Protein AF-A0A656GJH5-F1 (afdb_monomer)

Solvent-accessible surface area (backbone atoms only — not comparable to full-atom values): 13275 Å² total; per-residue (Å²): 133,93,76,70,58,65,60,60,56,40,53,58,48,53,53,58,62,69,69,47,84,84,69,56,78,86,50,51,63,59,52,51,52,48,53,50,50,39,53,54,51,53,51,50,50,53,5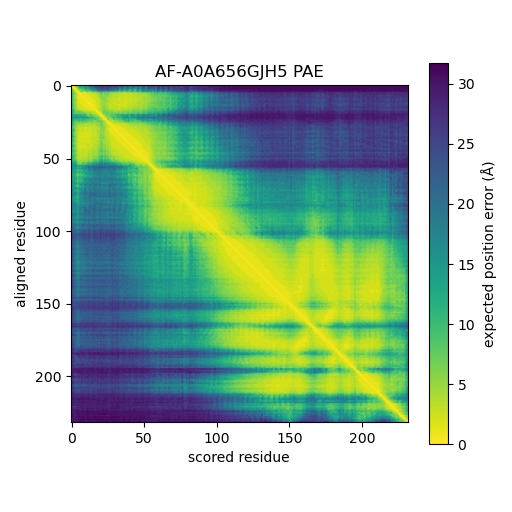2,53,49,52,49,56,76,67,54,80,77,56,65,68,60,50,50,54,50,50,54,52,49,51,51,40,49,51,51,11,60,75,70,73,51,55,57,88,46,46,66,60,52,51,52,53,53,51,54,49,51,53,53,50,54,56,46,52,57,50,49,55,51,50,53,52,50,52,53,50,50,53,51,52,49,52,54,53,27,48,55,50,49,54,55,46,55,57,48,34,56,54,51,23,54,55,31,27,57,42,31,31,73,71,76,25,80,49,34,46,47,44,60,44,74,44,68,53,90,61,91,65,92,47,100,77,40,58,42,50,80,44,55,28,34,20,70,45,73,92,53,72,73,36,50,61,93,70,60,91,46,72,28,59,49,35,40,47,53,47,26,49,46,58,65,50,42,79,79,42,92,74,91,76,85,88,84,71,61,55,67,53,83,74,74,130

Mean predicted aligned error: 14.3 Å

Secondary structure (DSSP, 8-state):
-----HHHHHHHHHHHHHT-TT--HHHHHHHHHHHHHHHHHHHHHHHHHHHHHH----HHHHHHHHHHHHHHHHHHHHHTS-GGGHHHHHHHHHHHHHHHHHHHHHHHHHHHHHHHHHHHHHHHHHHHHHHHHHHHHHHHHHHHHHHHHTT-TT-EEEEEEEEPS-SS--TT-SEEEEEEEESSTTPPPEEGGG-S-HHHHHHHHHHHHHHHHTT--------SSTTTT---

Sequence (232 aa):
SDSGNVLNALTASLHRLGSVDHSPSALSEATGLLSSAQIQVEEAVGELNRFLDHFDADPARLQQLEERLDAIYTLARKHRIQPGEVATLQQKLLDEIETLNANDESIERLEHEVQAFARHYQEKARELSDLRRNSATTLASAVEQEIHRLGMPGGRFQIDLKANASVEPSPHGLEQVELLVSANPGQPLKALAKVASGGELSRISLAIQVITAQTSRVPTLVFDEVDVGIGG

Structure (mmCIF, N/CA/C/O backbone):
data_AF-A0A656GJH5-F1
#
_entry.id   AF-A0A656GJH5-F1
#
loop_
_atom_site.group_PDB
_atom_site.id
_atom_site.type_symbol
_atom_site.label_atom_id
_atom_site.label_alt_id
_atom_site.label_comp_id
_atom_site.label_asym_id
_atom_site.label_entity_id
_atom_site.label_seq_id
_atom_site.pdbx_PDB_ins_code
_atom_site.Cartn_x
_atom_site.Cartn_y
_atom_site.Cartn_z
_atom_site.occupancy
_atom_site.B_iso_or_equiv
_atom_site.auth_seq_id
_atom_site.auth_comp_id
_atom_site.auth_asym_id
_atom_site.auth_atom_id
_atom_site.pdbx_PDB_model_num
ATOM 1 N N . SER A 1 1 ? 45.569 15.356 -61.369 1.00 38.94 1 SER A N 1
ATOM 2 C CA . SER A 1 1 ? 46.889 14.705 -61.278 1.00 38.94 1 SER A CA 1
ATOM 3 C C . SER A 1 1 ? 47.356 14.439 -62.690 1.00 38.94 1 SER A C 1
ATOM 5 O O . SER A 1 1 ? 46.997 13.428 -63.269 1.00 38.94 1 SER A O 1
ATOM 7 N N . ASP A 1 2 ? 48.042 15.411 -63.282 1.00 38.12 2 ASP A N 1
ATOM 8 C CA . ASP A 1 2 ? 48.369 15.469 -64.716 1.00 38.12 2 ASP A CA 1
ATOM 9 C C . ASP A 1 2 ? 49.640 14.658 -65.051 1.00 38.12 2 ASP A C 1
ATOM 11 O O . ASP A 1 2 ? 50.512 15.044 -65.827 1.00 38.12 2 ASP A O 1
ATOM 15 N N . SER A 1 3 ? 49.790 13.527 -64.365 1.00 42.16 3 SER A N 1
ATOM 16 C CA . SER A 1 3 ? 50.918 12.615 -64.476 1.00 42.16 3 SER A CA 1
ATOM 17 C C . SER A 1 3 ? 50.645 11.621 -65.600 1.00 42.16 3 SER A C 1
ATOM 19 O O . SER A 1 3 ? 50.042 10.579 -65.371 1.00 42.16 3 SER A O 1
ATOM 21 N N . GLY A 1 4 ? 51.081 11.986 -66.808 1.00 55.03 4 GLY A N 1
ATOM 22 C CA . GLY A 1 4 ? 51.423 11.082 -67.909 1.00 55.03 4 GLY A CA 1
ATOM 23 C C . GLY A 1 4 ? 50.358 10.057 -68.292 1.00 55.03 4 GLY A C 1
ATOM 24 O O . GLY A 1 4 ? 50.437 8.901 -67.889 1.00 55.03 4 GLY A O 1
ATOM 25 N N . ASN A 1 5 ? 49.419 10.447 -69.158 1.00 80.00 5 ASN A N 1
ATOM 26 C CA . ASN A 1 5 ? 48.599 9.473 -69.870 1.00 80.00 5 ASN A CA 1
ATOM 27 C C . ASN A 1 5 ? 49.528 8.553 -70.688 1.00 80.00 5 ASN A C 1
ATOM 29 O O . ASN A 1 5 ? 50.155 8.996 -71.654 1.00 80.00 5 ASN A O 1
ATOM 33 N N . VAL A 1 6 ? 49.628 7.286 -70.276 1.00 84.19 6 VAL A N 1
ATOM 34 C CA . VAL A 1 6 ? 50.453 6.251 -70.922 1.00 84.19 6 VAL A CA 1
ATOM 35 C C . VAL A 1 6 ? 50.122 6.151 -72.411 1.00 84.19 6 VAL A C 1
ATOM 37 O O . VAL A 1 6 ? 51.029 6.036 -73.230 1.00 84.19 6 VAL A O 1
ATOM 40 N N . LEU A 1 7 ? 48.849 6.311 -72.776 1.00 85.12 7 LEU A N 1
ATOM 41 C CA . LEU A 1 7 ? 48.387 6.328 -74.160 1.00 85.12 7 LEU A CA 1
ATOM 42 C C . LEU A 1 7 ? 48.964 7.527 -74.924 1.00 85.12 7 LEU A C 1
ATOM 44 O O . LEU A 1 7 ? 49.529 7.349 -75.995 1.00 85.12 7 LEU A O 1
ATOM 48 N N . ASN A 1 8 ? 48.955 8.731 -74.342 1.00 86.50 8 ASN A N 1
ATOM 49 C CA . ASN A 1 8 ? 49.579 9.910 -74.962 1.00 86.50 8 ASN A CA 1
ATOM 50 C C . ASN A 1 8 ? 51.097 9.731 -75.141 1.00 86.50 8 ASN A C 1
ATOM 52 O O . ASN A 1 8 ? 51.655 10.157 -76.154 1.00 86.50 8 ASN A O 1
ATOM 56 N N . ALA A 1 9 ? 51.773 9.092 -74.180 1.00 88.31 9 ALA A N 1
ATOM 57 C CA . ALA A 1 9 ? 53.200 8.788 -74.274 1.00 88.31 9 ALA A CA 1
ATOM 58 C C . ALA A 1 9 ? 53.503 7.749 -75.371 1.00 88.31 9 ALA A C 1
ATOM 60 O O . ALA A 1 9 ? 54.487 7.906 -76.100 1.00 88.31 9 ALA A O 1
ATOM 61 N N . LEU A 1 10 ? 52.646 6.734 -75.529 1.00 87.88 10 LEU A N 1
ATOM 62 C CA . LEU A 1 10 ? 52.728 5.735 -76.599 1.00 87.88 10 LEU A CA 1
ATOM 63 C C . LEU A 1 10 ? 52.481 6.377 -77.971 1.00 87.88 10 LEU A C 1
ATOM 65 O O . LEU A 1 10 ? 53.320 6.236 -78.861 1.00 87.88 10 LEU A O 1
ATOM 69 N N . THR A 1 11 ? 51.432 7.192 -78.113 1.00 87.12 11 THR A N 1
ATOM 70 C CA . THR A 1 11 ? 51.111 7.927 -79.349 1.00 87.12 11 THR A CA 1
ATOM 71 C C . THR A 1 11 ? 52.243 8.866 -79.764 1.00 87.12 11 THR A C 1
ATOM 73 O O . THR A 1 11 ? 52.673 8.866 -80.918 1.00 87.12 11 THR A O 1
ATOM 76 N N . ALA A 1 12 ? 52.798 9.635 -78.822 1.00 88.25 12 ALA A N 1
ATOM 77 C CA . ALA A 1 12 ? 53.927 10.525 -79.093 1.00 88.25 12 ALA A CA 1
ATOM 78 C C . ALA A 1 12 ? 55.223 9.769 -79.444 1.00 88.25 12 ALA A C 1
ATOM 80 O O . ALA A 1 12 ? 56.090 10.310 -80.135 1.00 88.25 12 ALA A O 1
ATOM 81 N N . SER A 1 13 ? 55.393 8.541 -78.952 1.00 87.62 13 SER A N 1
ATOM 82 C CA . SER A 1 13 ? 56.546 7.694 -79.281 1.00 87.62 13 SER A CA 1
ATOM 83 C C . SER A 1 13 ? 56.398 7.078 -80.673 1.00 87.62 13 SER A C 1
ATOM 85 O O . SER A 1 13 ? 57.336 7.147 -81.464 1.00 87.62 13 SER A O 1
ATOM 87 N N . LEU A 1 14 ? 55.205 6.588 -81.020 1.00 86.31 14 LEU A N 1
ATOM 88 C CA . LEU A 1 14 ? 54.895 6.069 -82.354 1.00 86.31 14 LEU A CA 1
ATOM 89 C C . LEU A 1 14 ? 54.984 7.154 -83.435 1.00 86.31 14 LEU A C 1
ATOM 91 O O . LEU A 1 14 ? 55.576 6.917 -84.484 1.00 86.31 14 LEU A O 1
ATOM 95 N N . HIS A 1 15 ? 54.499 8.371 -83.164 1.00 86.19 15 HIS A N 1
ATOM 96 C CA . HIS A 1 15 ? 54.627 9.499 -84.094 1.00 86.19 15 HIS A CA 1
ATOM 97 C C . HIS A 1 15 ? 56.095 9.877 -84.351 1.00 86.19 15 HIS A C 1
ATOM 99 O O . HIS A 1 15 ? 56.482 10.147 -85.486 1.00 86.19 15 HIS A O 1
ATOM 105 N N . ARG A 1 16 ? 56.939 9.877 -83.306 1.00 85.88 16 ARG A N 1
ATOM 106 C CA . ARG A 1 16 ? 58.380 10.155 -83.441 1.00 85.88 16 ARG A CA 1
ATOM 107 C C . ARG A 1 16 ? 59.106 9.080 -84.244 1.00 85.88 16 ARG A C 1
ATOM 109 O O . ARG A 1 16 ? 59.954 9.422 -85.063 1.00 85.88 16 ARG A O 1
ATOM 116 N N . LEU A 1 17 ? 58.748 7.811 -84.049 1.00 82.38 17 LEU A N 1
ATOM 117 C CA . LEU A 1 17 ? 59.282 6.698 -84.838 1.00 82.38 17 LEU A CA 1
ATOM 118 C C . LEU A 1 17 ? 58.813 6.753 -86.302 1.00 82.38 17 LEU A C 1
ATOM 120 O O . LEU A 1 17 ? 59.595 6.446 -87.193 1.00 82.38 17 LEU A O 1
ATOM 124 N N . GLY A 1 18 ? 57.583 7.211 -86.560 1.00 77.00 18 GLY A N 1
ATOM 125 C CA . GLY A 1 18 ? 57.044 7.388 -87.913 1.00 77.00 18 GLY A CA 1
ATOM 126 C C . GLY A 1 18 ? 57.648 8.559 -88.698 1.00 77.00 18 GLY A C 1
ATOM 127 O O . GLY A 1 18 ? 57.640 8.532 -89.923 1.00 77.00 18 GLY A O 1
ATOM 128 N N . SER A 1 19 ? 58.202 9.570 -88.018 1.00 78.88 19 SER A N 1
ATOM 129 C CA . SER A 1 19 ? 58.839 10.737 -88.656 1.00 78.88 19 SER A CA 1
ATOM 130 C C . SER A 1 19 ? 60.295 10.526 -89.108 1.00 78.88 19 SER A C 1
ATOM 132 O O . SER A 1 19 ? 60.925 11.470 -89.579 1.00 78.88 19 SER A O 1
ATOM 134 N N . VAL A 1 20 ? 60.856 9.321 -88.946 1.00 77.81 20 VAL A N 1
ATOM 135 C CA . VAL A 1 20 ? 62.238 9.004 -89.349 1.00 77.81 20 VAL A CA 1
ATOM 136 C C . VAL A 1 20 ? 62.266 8.508 -90.801 1.00 77.81 20 VAL A C 1
ATOM 138 O O . VAL A 1 20 ? 61.937 7.350 -91.077 1.00 77.81 20 VAL A O 1
ATOM 141 N N . ASP A 1 21 ? 62.691 9.376 -91.726 1.00 55.91 21 ASP A N 1
ATOM 142 C CA . ASP A 1 21 ? 62.915 9.023 -93.136 1.00 55.91 21 ASP A CA 1
ATOM 143 C C . ASP A 1 21 ? 64.053 7.996 -93.282 1.00 55.91 21 ASP A C 1
ATOM 145 O O . ASP A 1 21 ? 65.101 8.107 -92.644 1.00 55.91 21 ASP A O 1
ATOM 149 N N . HIS A 1 22 ? 63.836 6.981 -94.128 1.00 61.12 22 HIS A N 1
ATOM 150 C CA . HIS A 1 22 ? 64.663 5.765 -94.243 1.00 61.12 22 HIS A CA 1
ATOM 151 C C . HIS A 1 22 ? 64.760 4.940 -92.947 1.00 61.12 22 HIS A C 1
ATOM 153 O O . HIS A 1 22 ? 65.846 4.556 -92.514 1.00 61.12 22 HIS A O 1
ATOM 159 N N . SER A 1 23 ? 63.606 4.631 -92.348 1.00 62.78 23 SER A N 1
ATOM 160 C CA . SER A 1 23 ? 63.499 3.748 -91.180 1.00 62.78 23 SER A CA 1
ATOM 161 C C . SER A 1 23 ? 64.282 2.427 -91.363 1.00 62.78 23 SER A C 1
ATOM 163 O O . SER A 1 23 ? 63.950 1.634 -92.250 1.00 62.78 23 SER A O 1
ATOM 165 N N . PRO A 1 24 ? 65.309 2.153 -90.534 1.00 68.56 24 PRO A N 1
ATOM 166 C CA . PRO A 1 24 ? 66.022 0.879 -90.535 1.00 68.56 24 PRO A CA 1
ATOM 167 C C . PRO A 1 24 ? 65.070 -0.276 -90.208 1.00 68.56 24 PRO A C 1
ATOM 169 O O . PRO A 1 24 ? 64.256 -0.162 -89.291 1.00 68.56 24 PRO A O 1
ATOM 172 N N . SER A 1 25 ? 65.229 -1.430 -90.865 1.00 68.88 25 SER A N 1
ATOM 173 C CA . SER A 1 25 ? 64.475 -2.655 -90.531 1.00 68.88 25 SER A CA 1
ATOM 174 C C . SER A 1 25 ? 64.587 -3.042 -89.048 1.00 68.88 25 SER A C 1
ATOM 176 O O . SER A 1 25 ? 63.659 -3.628 -88.498 1.00 68.88 25 SER A O 1
ATOM 178 N N . ALA A 1 26 ? 65.676 -2.636 -88.386 1.00 74.31 26 ALA A N 1
ATOM 179 C CA . ALA A 1 26 ? 65.928 -2.833 -86.961 1.00 74.31 26 ALA A CA 1
ATOM 180 C C . ALA A 1 26 ? 64.918 -2.140 -86.020 1.00 74.31 26 ALA A C 1
ATOM 182 O O . ALA A 1 26 ? 64.801 -2.551 -84.870 1.00 74.31 26 ALA A O 1
ATOM 183 N N . LEU A 1 27 ? 64.190 -1.105 -86.467 1.00 78.25 27 LEU A N 1
ATOM 184 C CA . LEU A 1 27 ? 63.196 -0.401 -85.636 1.00 78.25 27 LEU A CA 1
ATOM 185 C C . LEU A 1 27 ? 61.762 -0.926 -85.817 1.00 78.25 27 LEU A C 1
ATOM 187 O O . LEU A 1 27 ? 60.894 -0.615 -85.005 1.00 78.25 27 LEU A O 1
ATOM 191 N N . SER A 1 28 ? 61.513 -1.741 -86.848 1.00 80.44 28 SER A N 1
ATOM 192 C CA . SER A 1 28 ? 60.175 -2.247 -87.190 1.00 80.44 28 SER A CA 1
ATOM 193 C C . SER A 1 28 ? 59.544 -3.064 -86.056 1.00 80.44 28 SER A C 1
ATOM 195 O O . SER A 1 28 ? 58.384 -2.853 -85.702 1.00 80.44 28 SER A O 1
ATOM 197 N N . GLU A 1 29 ? 60.327 -3.944 -85.424 1.00 83.94 29 GLU A N 1
ATOM 198 C CA . GLU A 1 29 ? 59.855 -4.780 -84.313 1.00 83.94 29 GLU A CA 1
ATOM 199 C C . GLU A 1 29 ? 59.461 -3.938 -83.092 1.00 83.94 29 GLU A C 1
ATOM 201 O O . GLU A 1 29 ? 58.391 -4.138 -82.516 1.00 83.94 29 GLU A O 1
ATOM 206 N N . ALA A 1 30 ? 60.279 -2.945 -82.730 1.00 84.56 30 ALA A N 1
ATOM 207 C CA . ALA A 1 30 ? 59.992 -2.046 -81.614 1.00 84.56 30 ALA A CA 1
ATOM 208 C C . ALA A 1 30 ? 58.739 -1.189 -81.872 1.00 84.56 30 ALA A C 1
ATOM 210 O O . ALA A 1 30 ? 57.909 -1.034 -80.974 1.00 84.56 30 ALA A O 1
ATOM 211 N N . THR A 1 31 ? 58.554 -0.684 -83.098 1.00 86.38 31 THR A N 1
ATOM 212 C CA . THR A 1 31 ? 57.336 0.046 -83.492 1.00 86.38 31 THR A CA 1
ATOM 213 C C . THR A 1 31 ? 56.097 -0.854 -83.428 1.00 86.38 31 THR A C 1
ATOM 215 O O . THR A 1 31 ? 55.061 -0.425 -82.921 1.00 86.38 31 THR A O 1
ATOM 218 N N . GLY A 1 32 ? 56.196 -2.116 -83.865 1.00 86.38 32 GLY A N 1
ATOM 219 C CA . GLY A 1 32 ? 55.106 -3.095 -83.763 1.00 86.38 32 GLY A CA 1
ATOM 220 C C . GLY A 1 32 ? 54.714 -3.418 -82.316 1.00 86.38 32 GLY A C 1
ATOM 221 O O . GLY A 1 32 ? 53.525 -3.462 -81.990 1.00 86.38 32 GLY A O 1
ATOM 222 N N . LEU A 1 33 ? 55.699 -3.574 -81.424 1.00 89.56 33 LEU A N 1
ATOM 223 C CA . LEU A 1 33 ? 55.461 -3.784 -79.992 1.00 89.56 33 LEU A CA 1
ATOM 224 C C . LEU A 1 33 ? 54.812 -2.560 -79.329 1.00 89.56 33 LEU A C 1
ATOM 226 O O . LEU A 1 33 ? 53.874 -2.721 -78.551 1.00 89.56 33 LEU A O 1
ATOM 230 N N . LEU A 1 34 ? 55.255 -1.342 -79.661 1.00 88.44 34 LEU A N 1
ATOM 231 C CA . LEU A 1 34 ? 54.658 -0.106 -79.138 1.00 88.44 34 LEU A CA 1
ATOM 232 C C . LEU A 1 34 ? 53.228 0.115 -79.646 1.00 88.44 34 LEU A C 1
ATOM 234 O O . LEU A 1 34 ? 52.373 0.545 -78.875 1.00 88.44 34 LEU A O 1
ATOM 238 N N . SER A 1 35 ? 52.946 -0.217 -80.909 1.00 88.62 35 SER A N 1
ATOM 239 C CA . SER A 1 35 ? 51.588 -0.165 -81.466 1.00 88.62 35 SER A CA 1
ATOM 240 C C . SER A 1 35 ? 50.671 -1.189 -80.796 1.00 88.62 35 SER A C 1
ATOM 242 O O . SER A 1 35 ? 49.549 -0.857 -80.423 1.00 88.62 35 SER A O 1
ATOM 244 N N . SER A 1 36 ? 51.172 -2.401 -80.549 1.00 92.56 36 SER A N 1
ATOM 245 C CA . SER A 1 36 ? 50.428 -3.430 -79.813 1.00 92.56 36 SER A CA 1
ATOM 246 C C . SER A 1 36 ? 50.153 -3.007 -78.366 1.00 92.56 36 SER A C 1
ATOM 248 O O . SER A 1 36 ? 49.043 -3.190 -77.874 1.00 92.56 36 SER A O 1
ATOM 250 N N . ALA A 1 37 ? 51.133 -2.395 -77.693 1.00 91.19 37 ALA A N 1
ATOM 251 C CA . ALA A 1 37 ? 50.956 -1.857 -76.347 1.00 91.19 37 ALA A CA 1
ATOM 252 C C . ALA A 1 37 ? 49.914 -0.727 -76.307 1.00 91.19 37 ALA A C 1
ATOM 254 O O . ALA A 1 37 ? 49.126 -0.670 -75.368 1.00 91.19 37 ALA A O 1
ATOM 255 N N . GLN A 1 38 ? 49.868 0.142 -77.325 1.00 90.62 38 GLN A N 1
ATOM 256 C CA . GLN A 1 38 ? 48.834 1.175 -77.433 1.00 90.62 38 GLN A CA 1
ATOM 257 C C . GLN A 1 38 ? 47.434 0.555 -77.504 1.00 90.62 38 GLN A C 1
ATOM 259 O O . GLN A 1 38 ? 46.570 0.943 -76.721 1.00 90.62 38 GLN A O 1
ATOM 264 N N . ILE A 1 39 ? 47.238 -0.438 -78.377 1.00 90.06 39 ILE A N 1
ATOM 265 C CA . ILE A 1 39 ? 45.952 -1.136 -78.531 1.00 90.06 39 ILE A CA 1
ATOM 266 C C . ILE A 1 39 ? 45.533 -1.798 -77.212 1.00 90.06 39 ILE A C 1
ATOM 268 O O . ILE A 1 39 ? 44.405 -1.623 -76.764 1.00 90.06 39 ILE A O 1
ATOM 272 N N . GLN A 1 40 ? 46.450 -2.498 -76.538 1.00 92.81 40 GLN A N 1
ATOM 273 C CA . GLN A 1 40 ? 46.150 -3.148 -75.255 1.00 92.81 40 GLN A CA 1
ATOM 274 C C . GLN A 1 40 ? 45.774 -2.145 -74.156 1.00 92.81 40 GLN A C 1
ATOM 276 O O . GLN A 1 40 ? 44.894 -2.416 -73.341 1.00 92.81 40 GLN A O 1
ATOM 281 N N . VAL A 1 41 ? 46.426 -0.978 -74.121 1.00 91.69 41 VAL A N 1
ATOM 282 C CA . VAL A 1 41 ? 46.087 0.091 -73.171 1.00 91.69 41 VAL A CA 1
ATOM 283 C C . VAL A 1 41 ? 44.719 0.698 -73.498 1.00 91.69 41 VAL A C 1
ATOM 285 O O . VAL A 1 41 ? 43.936 0.941 -72.582 1.00 91.69 41 VAL A O 1
ATOM 288 N N . GLU A 1 42 ? 44.403 0.905 -74.777 1.00 90.75 42 GLU A N 1
ATOM 289 C CA . GLU A 1 42 ? 43.086 1.370 -75.236 1.00 90.75 42 GLU A CA 1
ATOM 290 C C . GLU A 1 42 ? 41.966 0.395 -74.842 1.00 90.75 42 GLU A C 1
ATOM 292 O O . GLU A 1 42 ? 40.948 0.814 -74.285 1.00 90.75 42 GLU A O 1
ATOM 297 N N . GLU A 1 43 ? 42.176 -0.907 -75.044 1.00 91.75 43 GLU A N 1
ATOM 298 C CA . GLU A 1 43 ? 41.232 -1.953 -74.639 1.00 91.75 43 GLU A CA 1
ATOM 299 C C . GLU A 1 43 ? 41.044 -2.004 -73.118 1.00 91.75 43 GLU A C 1
ATOM 301 O O . GLU A 1 43 ? 39.908 -2.050 -72.643 1.00 91.75 43 GLU A O 1
ATOM 306 N N . ALA A 1 44 ? 42.130 -1.925 -72.340 1.00 91.00 44 ALA A N 1
ATOM 307 C CA . ALA A 1 44 ? 42.064 -1.906 -70.880 1.00 91.00 44 ALA A CA 1
ATOM 308 C C . ALA A 1 44 ? 41.288 -0.688 -70.353 1.00 91.00 44 ALA A C 1
ATOM 310 O O . ALA A 1 44 ? 40.477 -0.820 -69.436 1.00 91.00 44 ALA A O 1
ATOM 311 N N . VAL A 1 45 ? 41.481 0.491 -70.955 1.00 90.62 45 VAL A N 1
ATOM 312 C CA . VAL A 1 45 ? 40.686 1.690 -70.640 1.00 90.62 45 VAL A CA 1
ATOM 313 C C . VAL A 1 45 ? 39.210 1.466 -70.982 1.00 90.62 45 VAL A C 1
ATOM 315 O O . VAL A 1 45 ? 38.338 1.820 -70.190 1.00 90.62 45 VAL A O 1
ATOM 318 N N . GLY A 1 46 ? 38.912 0.838 -72.122 1.00 89.56 46 GLY A N 1
ATOM 319 C CA . GLY A 1 46 ? 37.545 0.489 -72.513 1.00 89.56 46 GLY A CA 1
ATOM 320 C C . GLY A 1 46 ? 36.866 -0.519 -71.576 1.00 89.56 46 GLY A C 1
ATOM 321 O O . GLY A 1 46 ? 35.672 -0.399 -71.307 1.00 89.56 46 GLY A O 1
ATOM 322 N N . GLU A 1 47 ? 37.591 -1.515 -71.063 1.00 90.12 47 GLU A N 1
ATOM 323 C CA . GLU A 1 47 ? 37.099 -2.444 -70.029 1.00 90.12 47 GLU A CA 1
ATOM 324 C C . GLU A 1 47 ? 36.854 -1.733 -68.690 1.00 90.12 47 GLU A C 1
ATOM 326 O O . GLU A 1 47 ? 35.795 -1.906 -68.090 1.00 90.12 47 GLU A O 1
ATOM 331 N N . LEU A 1 48 ? 37.780 -0.876 -68.243 1.00 88.94 48 LEU A N 1
ATOM 332 C CA . LEU A 1 48 ? 37.622 -0.109 -67.001 1.00 88.94 48 LEU A CA 1
ATOM 333 C C . LEU A 1 48 ? 36.423 0.844 -67.057 1.00 88.94 48 LEU A C 1
ATOM 335 O O . LEU A 1 48 ? 35.662 0.918 -66.095 1.00 88.94 48 LEU A O 1
ATOM 339 N N . ASN A 1 49 ? 36.221 1.534 -68.181 1.00 87.38 49 ASN A N 1
ATOM 340 C CA . ASN A 1 49 ? 35.060 2.406 -68.363 1.00 87.38 49 ASN A CA 1
ATOM 341 C C . ASN A 1 49 ? 33.755 1.605 -68.381 1.00 87.38 49 ASN A C 1
ATOM 343 O O . ASN A 1 49 ? 32.818 1.976 -67.687 1.00 87.38 49 ASN A O 1
ATOM 347 N N . ARG A 1 50 ? 33.711 0.456 -69.073 1.00 88.25 50 ARG A N 1
ATOM 348 C CA . ARG A 1 50 ? 32.540 -0.435 -69.026 1.00 88.25 50 ARG A CA 1
ATOM 349 C C . ARG A 1 50 ? 32.251 -0.929 -67.615 1.00 88.25 50 ARG A C 1
ATOM 351 O O . ARG A 1 50 ? 31.087 -0.983 -67.233 1.00 88.25 50 ARG A O 1
ATOM 358 N N . PHE A 1 51 ? 33.276 -1.281 -66.841 1.00 87.25 51 PHE A N 1
ATOM 359 C CA . PHE A 1 51 ? 33.100 -1.651 -65.441 1.00 87.25 51 PHE A CA 1
ATOM 360 C C . PHE A 1 51 ? 32.506 -0.494 -64.632 1.00 87.25 51 PHE A C 1
ATOM 362 O O . PHE A 1 51 ? 31.546 -0.718 -63.907 1.00 87.25 51 PHE A O 1
ATOM 369 N N . LEU A 1 52 ? 33.024 0.729 -64.786 1.00 84.31 52 LEU A N 1
ATOM 370 C CA . LEU A 1 52 ? 32.498 1.917 -64.104 1.00 84.31 52 LEU A CA 1
ATOM 371 C C . LEU A 1 52 ? 31.051 2.237 -64.507 1.00 84.31 52 LEU A C 1
ATOM 373 O O . LEU A 1 52 ? 30.253 2.551 -63.632 1.00 84.31 52 LEU A O 1
ATOM 377 N N . ASP A 1 53 ? 30.696 2.088 -65.785 1.00 80.56 53 ASP A N 1
ATOM 378 C CA . ASP A 1 53 ? 29.330 2.306 -66.284 1.00 80.56 53 ASP A CA 1
ATOM 379 C C . ASP A 1 53 ? 28.318 1.301 -65.703 1.00 80.56 53 ASP A C 1
ATOM 381 O O . ASP A 1 53 ? 27.135 1.611 -65.578 1.00 80.56 53 ASP A O 1
ATOM 385 N N . HIS A 1 54 ? 28.771 0.093 -65.346 1.00 76.50 54 HIS A N 1
ATOM 386 C CA . HIS A 1 54 ? 27.942 -0.950 -64.723 1.00 76.50 54 HIS A CA 1
ATOM 387 C C . HIS A 1 54 ? 28.101 -1.020 -63.198 1.00 76.50 54 HIS A C 1
ATOM 389 O O . HIS A 1 54 ? 27.381 -1.773 -62.537 1.00 76.50 54 HIS A O 1
ATOM 395 N N . PHE A 1 55 ? 29.050 -0.277 -62.626 1.00 78.88 55 PHE A N 1
ATOM 396 C CA . PHE A 1 55 ? 29.276 -0.226 -61.191 1.00 78.88 55 PHE A CA 1
ATOM 397 C C . PHE A 1 55 ? 28.252 0.716 -60.565 1.00 78.88 55 PHE A C 1
ATOM 399 O O . PHE A 1 55 ? 28.477 1.916 -60.417 1.00 78.88 55 PHE A O 1
ATOM 406 N N . ASP A 1 56 ? 27.110 0.146 -60.193 1.00 67.62 56 ASP A N 1
ATOM 407 C CA . ASP A 1 56 ? 26.063 0.851 -59.465 1.00 67.62 56 ASP A CA 1
ATOM 408 C C . ASP A 1 56 ? 26.478 1.009 -57.995 1.00 67.62 56 ASP A C 1
ATOM 410 O O . ASP A 1 56 ? 26.128 0.219 -57.111 1.00 67.62 56 ASP A O 1
ATOM 414 N N . ALA A 1 57 ? 27.314 2.013 -57.731 1.00 70.94 57 ALA A N 1
ATOM 415 C CA . ALA A 1 57 ? 27.377 2.576 -56.398 1.00 70.94 57 ALA A CA 1
ATOM 416 C C . ALA A 1 57 ? 26.019 3.232 -56.145 1.00 70.94 57 ALA A C 1
ATOM 418 O O . ALA A 1 57 ? 25.624 4.112 -56.902 1.00 70.94 57 ALA A O 1
ATOM 419 N N . ASP A 1 58 ? 25.340 2.837 -55.070 1.00 82.62 58 ASP A N 1
ATOM 420 C CA . ASP A 1 58 ? 24.104 3.470 -54.605 1.00 82.62 58 ASP A CA 1
ATOM 421 C C . ASP A 1 58 ? 24.433 4.442 -53.448 1.00 82.62 58 ASP A C 1
ATOM 423 O O . ASP A 1 58 ? 24.383 4.051 -52.273 1.00 82.62 58 ASP A O 1
ATOM 427 N N . PRO A 1 59 ? 24.826 5.706 -53.741 1.00 84.69 59 PRO A N 1
ATOM 428 C CA . PRO A 1 59 ? 25.094 6.720 -52.730 1.00 84.69 59 PRO A CA 1
ATOM 429 C C . PRO A 1 59 ? 23.929 6.935 -51.773 1.00 84.69 59 PR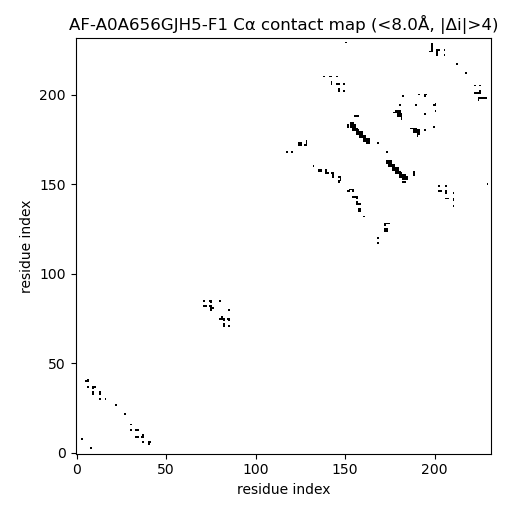O A C 1
ATOM 431 O O . PRO A 1 59 ? 24.153 7.223 -50.601 1.00 84.69 59 PRO A O 1
ATOM 434 N N . ALA A 1 60 ? 22.689 6.797 -52.251 1.00 88.25 60 ALA A N 1
ATOM 435 C CA . ALA A 1 60 ? 21.510 7.009 -51.423 1.00 88.25 60 ALA A CA 1
ATOM 436 C C . ALA A 1 60 ? 21.402 5.921 -50.348 1.00 88.25 60 ALA A C 1
ATOM 438 O O . ALA A 1 60 ? 21.157 6.222 -49.179 1.00 88.25 60 ALA A O 1
ATOM 439 N N . ARG A 1 61 ? 21.655 4.659 -50.708 1.00 88.00 61 ARG A N 1
ATOM 440 C CA . ARG A 1 61 ? 21.713 3.558 -49.742 1.00 88.00 61 ARG A CA 1
ATOM 441 C C . ARG A 1 61 ? 22.888 3.678 -48.779 1.00 88.00 61 ARG A C 1
ATOM 443 O O . ARG A 1 61 ? 22.721 3.360 -47.602 1.00 88.00 61 ARG A O 1
ATOM 450 N N . LEU A 1 62 ? 24.057 4.117 -49.248 1.00 89.44 62 LEU A N 1
ATOM 451 C CA . LEU A 1 62 ? 25.203 4.363 -48.369 1.00 89.44 62 LEU A CA 1
ATOM 452 C C . LEU A 1 62 ? 24.860 5.426 -47.317 1.00 89.44 62 LEU A C 1
ATOM 454 O O . LEU A 1 62 ? 25.007 5.164 -46.126 1.00 89.44 62 LEU A O 1
ATOM 458 N N . GLN A 1 63 ? 24.295 6.554 -47.751 1.00 93.44 63 GLN A N 1
ATOM 459 C CA . GLN A 1 63 ? 23.850 7.632 -46.869 1.00 93.44 63 GLN A CA 1
ATOM 460 C C . GLN A 1 63 ? 22.837 7.134 -45.821 1.00 93.44 63 GLN A C 1
ATOM 462 O O . GLN A 1 63 ? 22.978 7.416 -44.634 1.00 93.44 63 GLN A O 1
ATOM 467 N N . GLN A 1 64 ? 21.851 6.322 -46.224 1.00 94.94 64 GLN A N 1
ATOM 468 C CA . GLN A 1 64 ? 20.884 5.725 -45.289 1.00 94.94 64 GLN A CA 1
ATOM 469 C C . GLN A 1 64 ? 21.544 4.810 -44.245 1.00 94.94 64 GLN A C 1
ATOM 471 O O . GLN A 1 64 ? 21.114 4.764 -43.089 1.00 94.94 64 GLN A O 1
ATOM 476 N N . LEU A 1 65 ? 22.564 4.043 -44.641 1.00 94.81 65 LEU A N 1
ATOM 477 C CA . LEU A 1 65 ? 23.302 3.177 -43.721 1.00 94.81 65 LEU A CA 1
ATOM 478 C C . LEU A 1 65 ? 24.125 3.995 -42.724 1.00 94.81 65 LEU A C 1
ATOM 480 O O . LEU A 1 65 ? 24.123 3.662 -41.539 1.00 94.81 65 LEU A O 1
ATOM 484 N N . GLU A 1 66 ? 24.780 5.060 -43.183 1.00 94.56 66 GLU A N 1
ATOM 485 C CA . GLU A 1 66 ? 25.546 5.977 -42.335 1.00 94.56 66 GLU A CA 1
ATOM 486 C C . GLU A 1 66 ? 24.642 6.674 -41.310 1.00 94.56 66 GLU A C 1
ATOM 488 O O . GLU A 1 66 ? 24.920 6.609 -40.114 1.00 94.56 66 GLU A O 1
ATOM 493 N N . GLU A 1 67 ? 23.495 7.214 -41.734 1.00 96.56 67 GLU A N 1
ATOM 494 C CA . GLU A 1 67 ? 22.506 7.830 -40.834 1.00 96.56 67 GLU A CA 1
ATOM 495 C C . GLU A 1 67 ? 21.990 6.846 -39.777 1.00 96.56 67 GLU A C 1
ATOM 497 O O . GLU A 1 67 ? 21.858 7.178 -38.592 1.00 96.56 67 GLU A O 1
ATOM 502 N N . ARG A 1 68 ? 21.722 5.600 -40.184 1.00 95.75 68 ARG A N 1
ATOM 503 C CA . ARG A 1 68 ? 21.273 4.553 -39.262 1.00 95.75 68 ARG A CA 1
ATOM 504 C C . ARG A 1 68 ? 22.361 4.185 -38.254 1.00 95.75 68 ARG A C 1
ATOM 506 O O . ARG A 1 68 ? 22.049 3.991 -37.078 1.00 95.75 68 ARG A O 1
ATOM 513 N N . LEU A 1 69 ? 23.615 4.076 -38.689 1.00 95.56 69 LEU A N 1
ATOM 514 C CA . LEU A 1 69 ? 24.745 3.814 -37.798 1.00 95.56 69 LEU A CA 1
ATOM 515 C C . LEU A 1 69 ? 24.930 4.964 -36.807 1.00 95.56 69 LEU A C 1
ATOM 517 O O . LEU A 1 69 ? 25.031 4.712 -35.605 1.00 95.56 69 LEU A O 1
ATOM 521 N N . ASP A 1 70 ? 24.881 6.210 -37.272 1.00 96.81 70 ASP A N 1
ATOM 522 C CA . ASP A 1 70 ? 24.990 7.399 -36.426 1.00 96.81 70 ASP A CA 1
ATOM 523 C C . ASP A 1 70 ? 23.902 7.451 -35.351 1.00 96.81 70 ASP A C 1
ATOM 525 O O . ASP A 1 70 ? 24.191 7.758 -34.186 1.00 96.81 70 ASP A O 1
ATOM 529 N N . ALA A 1 71 ? 22.663 7.089 -35.696 1.00 95.75 71 ALA A N 1
ATOM 530 C CA . ALA A 1 71 ? 21.576 6.975 -34.729 1.00 95.75 71 ALA A CA 1
ATOM 531 C C . ALA A 1 71 ? 21.886 5.924 -33.647 1.00 95.75 71 ALA A C 1
ATOM 533 O O . ALA A 1 71 ? 21.758 6.212 -32.452 1.00 95.75 71 ALA A O 1
ATOM 534 N N . ILE A 1 72 ? 22.359 4.735 -34.041 1.00 95.88 72 ILE A N 1
ATOM 535 C CA . ILE A 1 72 ? 22.740 3.664 -33.107 1.00 95.88 72 ILE A CA 1
ATOM 536 C C . ILE A 1 72 ? 23.886 4.127 -32.197 1.00 95.88 72 ILE A C 1
ATOM 538 O O . ILE A 1 72 ? 23.789 3.988 -30.978 1.00 95.88 72 ILE A O 1
ATOM 542 N N . TYR A 1 73 ? 24.948 4.724 -32.745 1.00 96.25 73 TYR A N 1
ATOM 543 C CA . TYR A 1 73 ? 26.083 5.217 -31.957 1.00 96.25 73 TYR A CA 1
ATOM 544 C C . TYR A 1 73 ? 25.695 6.355 -31.013 1.00 96.25 73 TYR A C 1
ATOM 546 O O . TYR A 1 73 ? 26.230 6.467 -29.907 1.00 96.25 73 TYR A O 1
ATOM 554 N N . THR A 1 74 ? 24.778 7.223 -31.427 1.00 96.94 74 THR A N 1
ATOM 555 C CA . THR A 1 74 ? 24.279 8.318 -30.589 1.00 96.94 74 THR A CA 1
ATOM 556 C C . THR A 1 74 ? 23.459 7.784 -29.419 1.00 96.94 74 THR A C 1
ATOM 558 O O . THR A 1 74 ? 23.697 8.189 -28.278 1.00 96.94 74 THR A O 1
ATOM 561 N N . LEU A 1 75 ? 22.564 6.822 -29.663 1.00 95.69 75 LEU A N 1
ATOM 562 C CA . LEU A 1 75 ? 21.810 6.137 -28.609 1.00 95.69 75 LEU A CA 1
ATOM 563 C C . LEU A 1 75 ? 22.740 5.373 -27.660 1.00 95.69 75 LEU A C 1
ATOM 565 O O . LEU A 1 75 ? 22.643 5.535 -26.444 1.00 95.69 75 LEU A O 1
ATOM 569 N N . ALA A 1 76 ? 23.694 4.616 -28.200 1.00 96.44 76 ALA A N 1
ATOM 570 C CA . ALA A 1 76 ? 24.664 3.867 -27.411 1.00 96.44 76 ALA A CA 1
ATOM 571 C C . ALA A 1 76 ? 25.484 4.783 -26.487 1.00 96.44 76 ALA A C 1
ATOM 573 O O . ALA A 1 76 ? 25.586 4.524 -25.288 1.00 96.44 76 ALA A O 1
ATOM 574 N N . ARG A 1 77 ? 25.978 5.921 -27.002 1.00 97.12 77 ARG A N 1
ATOM 575 C CA . ARG A 1 77 ? 26.688 6.937 -26.201 1.00 97.12 77 ARG A CA 1
ATOM 576 C C . ARG A 1 77 ? 25.803 7.558 -25.125 1.00 97.12 77 ARG A C 1
ATOM 578 O O . ARG A 1 77 ? 26.243 7.676 -23.983 1.00 97.12 77 ARG A O 1
ATOM 585 N N . LYS A 1 78 ? 24.564 7.930 -25.464 1.00 96.62 78 LYS A N 1
ATOM 586 C CA . LYS A 1 78 ? 23.599 8.508 -24.512 1.00 96.62 78 LYS A CA 1
ATOM 587 C C . LYS A 1 78 ? 23.351 7.571 -23.330 1.00 96.62 78 LYS A C 1
ATOM 589 O O . LYS A 1 78 ? 23.317 8.024 -22.189 1.00 96.62 78 LYS A O 1
ATOM 594 N N . HIS A 1 79 ? 23.213 6.278 -23.607 1.00 95.38 79 HIS A N 1
ATOM 595 C CA . HIS A 1 79 ? 22.930 5.256 -22.603 1.00 95.38 79 HIS A CA 1
ATOM 596 C C . HIS A 1 79 ? 24.183 4.570 -22.034 1.00 95.38 79 HIS A C 1
ATOM 598 O O . HIS A 1 79 ? 24.056 3.727 -21.153 1.00 95.38 79 HIS A O 1
ATOM 604 N N . ARG A 1 80 ? 25.386 4.975 -22.472 1.00 96.56 80 ARG A N 1
ATOM 605 C CA . ARG A 1 80 ? 26.691 4.443 -22.032 1.00 96.56 80 ARG A CA 1
ATOM 606 C C . ARG A 1 80 ? 26.825 2.923 -22.208 1.00 96.56 80 ARG A C 1
ATOM 608 O O . ARG A 1 80 ? 27.371 2.246 -21.342 1.00 96.56 80 ARG A O 1
ATOM 615 N N . ILE A 1 81 ? 26.341 2.412 -23.333 1.00 96.81 81 ILE A N 1
ATOM 616 C CA . ILE A 1 81 ? 26.383 0.990 -23.708 1.00 96.81 81 ILE A CA 1
ATOM 617 C C . ILE A 1 81 ? 27.105 0.801 -25.041 1.00 96.81 81 ILE A C 1
ATOM 619 O O . ILE A 1 81 ? 27.413 1.774 -25.737 1.00 96.81 81 ILE A O 1
ATOM 623 N N . GLN A 1 82 ? 27.354 -0.449 -25.423 1.00 95.81 82 GLN A N 1
ATOM 624 C CA . GLN A 1 82 ? 27.852 -0.757 -26.758 1.00 95.81 82 GLN A CA 1
ATOM 625 C C . GLN A 1 82 ? 26.732 -0.644 -27.811 1.00 95.81 82 GLN A C 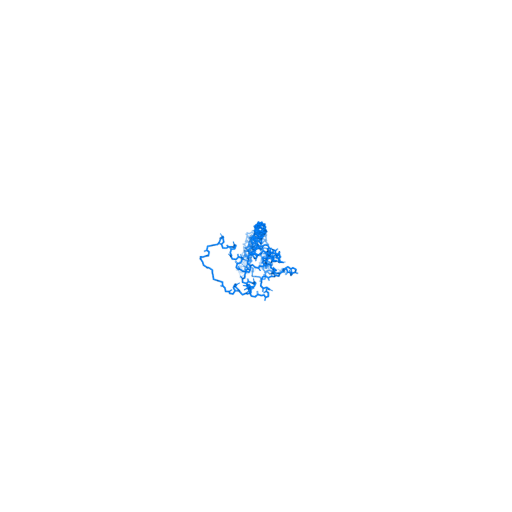1
ATOM 627 O O . GLN A 1 82 ? 25.577 -0.961 -27.521 1.00 95.81 82 GLN A O 1
ATOM 632 N N . PRO A 1 83 ? 27.045 -0.258 -29.064 1.00 94.50 83 PRO A N 1
ATOM 633 C CA . PRO A 1 83 ? 26.076 -0.195 -30.167 1.00 94.50 83 PRO A CA 1
ATOM 634 C C . PRO A 1 83 ? 25.242 -1.469 -30.357 1.00 94.50 83 PRO A C 1
ATOM 636 O O . PRO A 1 83 ? 24.046 -1.392 -30.625 1.00 94.50 83 PRO A O 1
ATOM 639 N N . GLY A 1 84 ? 25.857 -2.642 -30.175 1.00 94.69 84 GLY A N 1
ATOM 640 C CA . GLY A 1 84 ? 25.173 -3.934 -30.290 1.00 94.69 84 GLY A CA 1
ATOM 641 C C . GLY A 1 84 ? 24.160 -4.219 -29.175 1.00 94.69 84 GLY A C 1
ATOM 642 O O . GLY A 1 84 ? 23.313 -5.089 -29.334 1.00 94.69 84 GLY A O 1
ATOM 643 N N . GLU A 1 85 ? 24.211 -3.482 -28.064 1.00 95.56 85 GLU A N 1
ATOM 644 C CA . GLU A 1 85 ? 23.345 -3.687 -26.896 1.00 95.56 85 GLU A CA 1
ATOM 645 C C . GLU A 1 85 ? 22.084 -2.809 -26.933 1.00 95.56 85 GLU A C 1
ATOM 647 O O . GLU A 1 85 ? 21.207 -2.958 -26.083 1.00 95.56 85 GLU A O 1
ATOM 652 N N . VAL A 1 86 ? 21.963 -1.901 -27.911 1.00 95.62 86 VAL A N 1
ATOM 653 C CA . VAL A 1 86 ? 20.864 -0.921 -27.989 1.00 95.62 86 VAL A CA 1
ATOM 654 C C . VAL A 1 86 ? 19.494 -1.603 -28.053 1.00 95.62 86 VAL A C 1
ATOM 656 O O . VAL A 1 86 ? 18.575 -1.177 -27.358 1.00 95.62 86 VAL A O 1
ATOM 659 N N . ALA A 1 87 ? 19.362 -2.685 -28.825 1.00 94.44 87 ALA A N 1
ATOM 660 C CA . ALA A 1 87 ? 18.111 -3.440 -28.921 1.00 94.44 87 ALA A CA 1
ATOM 661 C C . ALA A 1 87 ? 17.749 -4.132 -27.595 1.00 94.44 87 ALA A C 1
ATOM 663 O O . ALA A 1 87 ? 16.598 -4.099 -27.166 1.00 94.44 87 ALA A O 1
ATOM 664 N N . THR A 1 88 ? 18.740 -4.703 -26.906 1.00 96.50 88 THR A N 1
ATOM 665 C CA . THR A 1 88 ? 18.544 -5.328 -25.591 1.00 96.50 88 THR A CA 1
ATOM 666 C C . THR A 1 88 ? 18.118 -4.298 -24.549 1.00 96.50 88 THR A C 1
ATOM 668 O O . THR A 1 88 ? 17.203 -4.551 -23.768 1.00 96.50 88 THR A O 1
ATOM 671 N N . LEU A 1 89 ? 18.744 -3.115 -24.548 1.00 95.75 89 LEU A N 1
ATOM 672 C CA . LEU A 1 89 ? 18.350 -2.022 -23.663 1.00 95.75 89 LEU A CA 1
ATOM 673 C C . LEU A 1 89 ? 16.927 -1.540 -23.966 1.00 95.75 89 LEU A C 1
ATOM 675 O O . LEU A 1 89 ? 16.164 -1.312 -23.034 1.00 95.75 89 LEU A O 1
ATOM 679 N N . GLN A 1 90 ? 16.559 -1.407 -25.243 1.00 95.62 90 GLN A N 1
ATOM 680 C CA . GLN A 1 90 ? 15.201 -1.036 -25.640 1.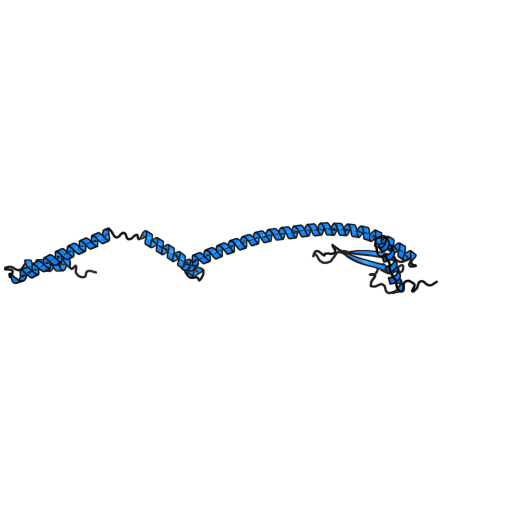00 95.62 90 GLN A CA 1
ATOM 681 C C . GLN A 1 90 ? 14.169 -2.016 -25.076 1.00 95.62 90 GLN A C 1
ATOM 683 O O . GLN A 1 90 ? 13.201 -1.571 -24.467 1.00 95.62 90 GLN A O 1
ATOM 688 N N . GLN A 1 91 ? 14.386 -3.325 -25.241 1.00 96.69 91 GLN A N 1
ATOM 689 C CA . GLN A 1 91 ? 13.468 -4.331 -24.709 1.00 96.69 91 GLN A CA 1
ATOM 690 C C . GLN A 1 91 ? 13.368 -4.239 -23.185 1.00 96.69 91 GLN A C 1
ATOM 692 O O . GLN A 1 91 ? 12.271 -4.170 -22.647 1.00 96.69 91 GLN A O 1
ATOM 697 N N . LYS A 1 92 ? 14.510 -4.122 -22.497 1.00 96.50 92 LYS A N 1
ATOM 698 C CA . LYS A 1 92 ? 14.541 -3.968 -21.039 1.00 96.50 92 LYS A CA 1
ATOM 699 C C . LYS A 1 92 ? 13.733 -2.755 -20.562 1.00 96.50 92 LYS A C 1
ATOM 701 O O . LYS A 1 92 ? 13.020 -2.856 -19.573 1.00 96.50 92 LYS A O 1
ATOM 706 N N . LEU A 1 93 ? 13.854 -1.614 -21.244 1.00 96.12 93 LEU A N 1
ATOM 707 C CA . LEU A 1 93 ? 13.112 -0.400 -20.893 1.00 96.12 93 LEU A CA 1
ATOM 708 C C . LEU A 1 93 ? 11.607 -0.543 -21.158 1.00 96.12 93 LEU A C 1
ATOM 710 O O . LEU A 1 93 ? 10.812 -0.001 -20.398 1.00 96.12 93 LEU A O 1
ATOM 714 N N . LEU A 1 94 ? 11.210 -1.259 -22.215 1.00 96.31 94 LEU A N 1
ATOM 715 C CA . LEU A 1 94 ? 9.799 -1.555 -22.483 1.00 96.31 94 LEU A CA 1
ATOM 716 C C . LEU A 1 94 ? 9.201 -2.449 -21.392 1.00 96.31 94 LEU A C 1
ATOM 718 O O . LEU A 1 94 ? 8.143 -2.117 -20.863 1.00 96.31 94 LEU A O 1
ATOM 722 N N . ASP A 1 95 ? 9.912 -3.510 -21.006 1.00 95.56 95 ASP A N 1
ATOM 723 C CA . ASP A 1 95 ? 9.487 -4.418 -19.934 1.00 95.56 95 ASP A CA 1
ATOM 724 C C . ASP A 1 95 ? 9.384 -3.675 -18.583 1.00 95.56 95 ASP A C 1
ATOM 726 O O . ASP A 1 95 ? 8.463 -3.900 -17.794 1.00 95.56 95 ASP A O 1
ATOM 730 N N . GLU A 1 96 ? 10.311 -2.746 -18.311 1.00 94.44 96 GLU A N 1
ATOM 731 C CA . GLU A 1 96 ? 10.295 -1.900 -17.111 1.00 94.44 96 GLU A CA 1
ATOM 732 C C . GLU A 1 96 ? 9.081 -0.958 -17.093 1.00 94.44 96 GLU A C 1
ATOM 734 O O . GLU A 1 96 ? 8.411 -0.849 -16.067 1.00 94.44 96 GLU A O 1
ATOM 739 N N . ILE A 1 97 ? 8.743 -0.333 -18.228 1.00 94.94 97 ILE A N 1
ATOM 740 C CA . ILE A 1 97 ? 7.544 0.510 -18.361 1.00 94.94 97 ILE A CA 1
ATOM 741 C C . ILE A 1 97 ? 6.268 -0.308 -18.140 1.00 94.94 97 ILE A C 1
ATOM 743 O O . ILE A 1 97 ? 5.378 0.136 -17.416 1.00 94.94 97 ILE A O 1
ATOM 747 N N . GLU A 1 98 ? 6.168 -1.496 -18.737 1.00 93.12 98 GLU A N 1
ATOM 748 C CA . GLU A 1 98 ? 5.006 -2.373 -18.557 1.00 93.12 98 GLU A CA 1
ATOM 749 C C . GLU A 1 98 ? 4.838 -2.776 -17.086 1.00 93.12 98 GLU A C 1
ATOM 751 O O . GLU A 1 98 ? 3.739 -2.694 -16.535 1.00 93.12 98 GLU A O 1
ATOM 756 N N . THR A 1 99 ? 5.946 -3.110 -16.419 1.00 91.81 99 THR A N 1
ATOM 757 C CA . THR A 1 99 ? 5.953 -3.446 -14.990 1.00 91.81 99 THR A CA 1
ATOM 758 C C . THR A 1 99 ? 5.505 -2.266 -14.123 1.00 91.81 99 THR A C 1
ATOM 760 O O . THR A 1 99 ? 4.728 -2.453 -13.188 1.00 91.81 99 THR A O 1
ATOM 763 N N . LEU A 1 100 ? 5.969 -1.046 -14.417 1.00 91.44 100 LEU A N 1
ATOM 764 C CA . LEU A 1 100 ? 5.564 0.157 -13.683 1.00 91.44 100 LEU A CA 1
ATOM 765 C C . LEU A 1 100 ? 4.068 0.454 -13.852 1.00 91.44 100 LEU A C 1
ATOM 767 O O . LEU A 1 100 ? 3.387 0.672 -12.855 1.00 91.44 100 LEU A O 1
ATOM 771 N N . ASN A 1 101 ? 3.539 0.366 -15.073 1.00 89.50 101 ASN A N 1
ATOM 772 C CA . ASN A 1 101 ? 2.111 0.584 -15.325 1.00 89.50 101 ASN A CA 1
ATOM 773 C C . ASN A 1 101 ? 1.233 -0.443 -14.588 1.00 89.50 101 ASN A C 1
ATOM 775 O O . ASN A 1 101 ? 0.236 -0.078 -13.968 1.00 89.50 101 ASN A O 1
ATOM 779 N N . ALA A 1 102 ? 1.622 -1.723 -14.597 1.00 87.44 102 ALA A N 1
ATOM 780 C CA . ALA A 1 102 ? 0.904 -2.769 -13.863 1.00 87.44 102 ALA A CA 1
ATOM 781 C C . ALA A 1 102 ? 0.921 -2.543 -12.336 1.00 87.44 102 ALA A C 1
ATOM 783 O O . ALA A 1 102 ? -0.028 -2.906 -11.627 1.00 87.44 102 ALA A O 1
ATOM 784 N N . ASN A 1 103 ? 1.995 -1.938 -11.815 1.00 87.75 103 ASN A N 1
ATOM 785 C CA . ASN A 1 103 ? 2.090 -1.564 -10.407 1.00 87.75 103 ASN A CA 1
ATOM 786 C C . ASN A 1 103 ? 1.159 -0.397 -10.066 1.00 87.75 103 ASN A C 1
ATOM 788 O O . ASN A 1 103 ? 0.497 -0.466 -9.033 1.00 87.75 103 ASN A O 1
ATOM 792 N N . ASP A 1 104 ? 1.058 0.621 -10.921 1.00 88.50 104 ASP A N 1
ATOM 793 C CA . ASP A 1 104 ? 0.166 1.766 -10.698 1.00 88.50 104 ASP A CA 1
ATOM 794 C C . ASP A 1 104 ? -1.307 1.329 -10.638 1.00 88.50 104 ASP A C 1
ATOM 796 O O . ASP A 1 104 ? -2.016 1.673 -9.690 1.00 88.50 104 ASP A O 1
ATOM 800 N N . GLU A 1 105 ? -1.747 0.463 -11.560 1.00 88.69 105 GLU A N 1
ATOM 801 C CA . GLU A 1 105 ? -3.095 -0.132 -11.514 1.00 88.69 105 GLU A CA 1
ATOM 802 C C . GLU A 1 105 ? -3.325 -0.943 -10.226 1.00 88.69 105 GLU A C 1
ATOM 804 O O . GLU A 1 105 ? -4.410 -0.940 -9.634 1.00 88.69 105 GLU A O 1
ATOM 809 N N . SER A 1 106 ? -2.290 -1.648 -9.759 1.00 91.06 106 SER A N 1
ATOM 810 C CA . SER A 1 106 ? -2.359 -2.426 -8.521 1.00 91.06 106 SER A CA 1
ATOM 811 C C . SER A 1 106 ? -2.449 -1.536 -7.281 1.00 91.06 106 SER A C 1
ATOM 813 O O . SER A 1 106 ? -3.175 -1.887 -6.348 1.00 91.06 106 SER A O 1
ATOM 815 N N . ILE A 1 107 ? -1.744 -0.402 -7.264 1.00 94.00 107 ILE A N 1
ATOM 816 C CA . ILE A 1 107 ? -1.798 0.588 -6.183 1.00 94.00 107 ILE A CA 1
ATOM 817 C C . ILE A 1 107 ? -3.197 1.192 -6.108 1.00 94.00 107 ILE A C 1
ATOM 819 O O . ILE A 1 107 ? -3.805 1.147 -5.041 1.00 94.00 107 ILE A O 1
ATOM 823 N N . GLU A 1 108 ? -3.744 1.666 -7.229 1.00 94.50 108 GLU A N 1
ATOM 824 C CA . GLU A 1 108 ? -5.085 2.261 -7.270 1.00 94.50 108 GLU A CA 1
ATOM 825 C C . GLU A 1 108 ? -6.150 1.269 -6.769 1.00 94.50 108 GLU A C 1
ATOM 827 O O . GLU A 1 108 ? -6.994 1.601 -5.929 1.00 94.50 108 GLU A O 1
ATOM 832 N N . ARG A 1 109 ? -6.064 -0.001 -7.193 1.00 95.06 109 ARG A N 1
ATOM 833 C CA . ARG A 1 109 ? -6.944 -1.064 -6.682 1.00 95.06 109 ARG A CA 1
ATOM 834 C C . ARG A 1 109 ? -6.809 -1.248 -5.168 1.00 95.06 109 ARG A C 1
ATOM 836 O O . ARG A 1 109 ? -7.825 -1.313 -4.475 1.00 95.06 109 ARG A O 1
ATOM 843 N N . LEU A 1 110 ? -5.585 -1.346 -4.648 1.00 96.06 110 LEU A N 1
ATOM 844 C CA . LEU A 1 110 ? -5.343 -1.540 -3.214 1.00 96.06 110 LEU A CA 1
ATOM 845 C C . LEU A 1 110 ? -5.820 -0.340 -2.385 1.00 96.06 110 LEU A C 1
ATOM 847 O O . LEU A 1 110 ? -6.383 -0.531 -1.309 1.00 96.06 110 LEU A O 1
ATOM 851 N N . GLU A 1 111 ? -5.666 0.887 -2.882 1.00 96.69 111 GLU A N 1
ATOM 852 C CA . GLU A 1 111 ? -6.197 2.087 -2.230 1.00 96.69 111 GLU A CA 1
ATOM 853 C C . GLU A 1 111 ? -7.726 2.044 -2.130 1.00 96.69 111 GLU A C 1
ATOM 855 O O . GLU A 1 111 ? -8.293 2.321 -1.065 1.00 96.69 111 GLU A O 1
ATOM 860 N N . HIS A 1 112 ? -8.408 1.631 -3.201 1.00 96.50 112 HIS A N 1
ATOM 861 C CA . HIS A 1 112 ? -9.855 1.430 -3.183 1.00 96.50 112 HIS A CA 1
ATOM 862 C C . HIS A 1 112 ? -10.288 0.347 -2.189 1.00 96.50 112 HIS A C 1
ATOM 864 O O . HIS A 1 112 ? -11.265 0.547 -1.457 1.00 96.50 112 HIS A O 1
ATOM 870 N N . GLU A 1 113 ? -9.567 -0.773 -2.124 1.00 97.38 113 GLU A N 1
ATOM 871 C CA . GLU A 1 113 ? -9.828 -1.846 -1.160 1.00 97.38 113 GLU A CA 1
ATOM 872 C C . GLU A 1 113 ? -9.639 -1.368 0.284 1.00 97.38 113 GLU A C 1
ATOM 874 O O . GLU A 1 113 ? -10.526 -1.570 1.116 1.00 97.38 113 GLU A O 1
ATOM 879 N N . VAL A 1 114 ? -8.546 -0.659 0.585 1.00 96.75 114 VAL A N 1
ATOM 880 C CA . VAL A 1 114 ? -8.291 -0.082 1.916 1.00 96.75 114 VAL A CA 1
ATOM 881 C C . VAL A 1 114 ? -9.422 0.861 2.324 1.00 96.75 114 VAL A C 1
ATOM 883 O O . VAL A 1 114 ? -9.936 0.763 3.440 1.00 96.75 114 VAL A O 1
ATOM 886 N N . GLN A 1 115 ? -9.872 1.738 1.423 1.00 96.06 115 GLN A N 1
ATOM 887 C CA . GLN A 1 115 ? -11.002 2.628 1.699 1.00 96.06 115 GLN A CA 1
ATOM 888 C C . GLN A 1 115 ? -12.311 1.859 1.923 1.00 96.06 115 GLN A C 1
ATOM 890 O O . GLN A 1 115 ? -13.104 2.228 2.794 1.00 96.06 115 GLN A O 1
ATOM 895 N N . ALA A 1 116 ? -12.559 0.799 1.151 1.00 97.00 116 ALA A N 1
ATOM 896 C CA . ALA A 1 116 ? -13.738 -0.042 1.317 1.00 97.00 116 ALA A CA 1
ATOM 897 C C . ALA A 1 116 ? -13.728 -0.761 2.675 1.00 97.00 116 ALA A C 1
ATOM 899 O O . ALA A 1 116 ? -14.725 -0.705 3.400 1.00 97.00 116 ALA A O 1
ATOM 900 N N . PHE A 1 117 ? -12.599 -1.356 3.065 1.00 96.50 117 PHE A N 1
ATOM 901 C CA . PHE A 1 117 ? -12.448 -2.007 4.366 1.00 96.50 117 PHE A CA 1
ATOM 902 C C . PHE A 1 117 ? -12.521 -1.018 5.529 1.00 96.50 117 PHE A C 1
ATOM 904 O O . PHE A 1 117 ? -13.133 -1.337 6.546 1.00 96.50 117 PHE A O 1
ATOM 911 N N . ALA A 1 118 ? -11.988 0.197 5.381 1.00 94.88 118 ALA A N 1
ATOM 912 C CA . ALA A 1 118 ? -12.111 1.243 6.393 1.00 94.88 118 ALA A CA 1
ATOM 913 C C . ALA A 1 118 ? -13.577 1.644 6.629 1.00 94.88 118 ALA A C 1
ATOM 915 O O . ALA A 1 118 ? -14.013 1.746 7.779 1.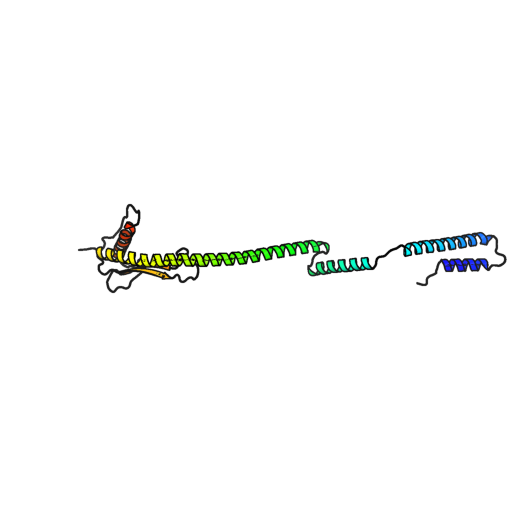00 94.88 118 ALA A O 1
ATOM 916 N N . ARG A 1 119 ? -14.365 1.810 5.554 1.00 95.38 119 ARG A N 1
ATOM 917 C CA . ARG A 1 119 ? -15.813 2.064 5.657 1.00 95.38 119 ARG A CA 1
ATOM 918 C C . ARG A 1 119 ? -16.533 0.903 6.336 1.00 95.38 119 ARG A C 1
ATOM 920 O O . ARG A 1 119 ? -17.283 1.127 7.283 1.00 95.38 119 ARG A O 1
ATOM 927 N N . HIS A 1 120 ? -16.248 -0.327 5.912 1.00 96.25 120 HIS A N 1
ATOM 928 C CA . HIS A 1 120 ? -16.877 -1.516 6.481 1.00 96.25 120 HIS A CA 1
ATOM 929 C C . HIS A 1 120 ? -16.553 -1.698 7.972 1.00 96.25 120 HIS A C 1
ATOM 931 O O . HIS A 1 120 ? -17.441 -1.975 8.780 1.00 96.25 120 HIS A O 1
ATOM 937 N N . TYR A 1 121 ? -15.293 -1.476 8.358 1.00 95.88 121 TYR A N 1
ATOM 938 C CA . TYR A 1 121 ? -14.878 -1.443 9.757 1.00 95.88 121 TYR A CA 1
ATOM 939 C C . TYR A 1 121 ? -15.682 -0.402 10.540 1.00 95.88 121 TYR A C 1
ATOM 941 O O . TYR A 1 121 ? -16.223 -0.720 11.595 1.00 95.88 121 TYR A O 1
ATOM 949 N N . GLN A 1 122 ? -15.803 0.825 10.026 1.00 94.62 122 GLN A N 1
ATOM 950 C CA . GLN A 1 122 ? -16.501 1.901 10.728 1.00 94.62 122 GLN A CA 1
ATOM 951 C C . GLN A 1 122 ? -17.995 1.602 10.919 1.00 94.62 122 GLN A C 1
ATOM 953 O O . GLN A 1 122 ? -18.541 1.889 11.984 1.00 94.62 122 GLN A O 1
ATOM 958 N N . GLU A 1 123 ? -18.650 1.007 9.921 1.00 95.94 123 GLU A N 1
ATOM 959 C CA . GLU A 1 123 ? -20.040 0.546 10.019 1.00 95.94 123 GLU A CA 1
ATOM 960 C C . GLU A 1 123 ? -20.204 -0.491 11.134 1.00 95.94 123 GLU A C 1
ATOM 962 O O . GLU A 1 123 ? -21.022 -0.311 12.038 1.00 95.94 123 GLU A O 1
ATOM 967 N N . LYS A 1 124 ? -19.378 -1.544 11.118 1.00 96.56 124 LYS A N 1
ATOM 968 C CA . LYS A 1 124 ? -19.437 -2.625 12.112 1.00 96.56 124 LYS A CA 1
ATOM 969 C C . LYS A 1 124 ? -19.057 -2.157 13.512 1.00 96.56 124 LYS A C 1
ATOM 971 O O . LYS A 1 124 ? -19.658 -2.585 14.495 1.00 96.56 124 LYS A O 1
ATOM 976 N N . ALA A 1 125 ? -18.093 -1.250 13.612 1.00 95.44 125 ALA A N 1
ATOM 977 C CA . ALA A 1 125 ? -17.666 -0.692 14.882 1.00 95.44 125 ALA A CA 1
ATOM 978 C C . ALA A 1 125 ? -18.766 0.183 15.507 1.00 95.44 125 ALA A C 1
ATOM 980 O O . ALA A 1 125 ? -18.989 0.081 16.708 1.00 95.44 125 ALA A O 1
ATOM 981 N N . ARG A 1 126 ? -19.513 0.965 14.709 1.00 94.81 126 ARG A N 1
ATOM 982 C CA . ARG A 1 126 ? -20.681 1.732 15.190 1.00 94.81 126 ARG A CA 1
ATOM 983 C C . ARG A 1 126 ? -21.830 0.832 15.640 1.00 94.81 126 ARG A C 1
ATOM 985 O O . ARG A 1 126 ? -22.401 1.071 16.698 1.00 94.81 126 ARG A O 1
ATOM 992 N N . GLU A 1 127 ? -22.131 -0.216 14.876 1.00 96.56 127 GLU A N 1
ATOM 993 C CA . GLU A 1 127 ? -23.132 -1.220 15.263 1.00 96.56 127 GLU A CA 1
ATOM 994 C C . GLU A 1 127 ? -22.792 -1.829 16.637 1.00 96.56 127 GLU A C 1
ATOM 996 O O . GLU A 1 127 ? -23.638 -1.897 17.532 1.00 96.56 127 GLU A O 1
ATOM 1001 N N . LEU A 1 128 ? -21.520 -2.190 16.844 1.00 96.38 128 LEU A N 1
ATOM 1002 C CA . LEU A 1 128 ? -21.024 -2.683 18.127 1.00 96.38 128 LEU A CA 1
ATOM 1003 C C . LEU A 1 128 ? -21.131 -1.632 19.245 1.00 96.38 128 LEU A C 1
ATOM 1005 O O . LEU A 1 128 ? -21.525 -1.975 20.361 1.00 96.38 128 LEU A O 1
ATOM 1009 N N . SER A 1 129 ? -20.801 -0.369 18.967 1.00 95.69 129 SER A N 1
ATOM 1010 C CA . SER A 1 129 ? -20.920 0.744 19.917 1.00 95.69 129 SER A CA 1
ATOM 1011 C C . SER A 1 129 ? -22.349 0.928 20.429 1.00 95.69 129 SER A C 1
ATOM 1013 O O . SER A 1 129 ? -22.563 1.082 21.633 1.00 95.69 129 SER A O 1
ATOM 1015 N N . ASP A 1 130 ? -23.341 0.867 19.541 1.00 95.88 130 ASP A N 1
ATOM 1016 C CA . ASP A 1 130 ? -24.747 1.036 19.916 1.00 95.88 130 ASP A CA 1
ATOM 1017 C C . ASP A 1 130 ? -25.254 -0.146 20.752 1.00 95.88 130 ASP A C 1
ATOM 1019 O O . ASP A 1 130 ? -25.893 0.048 21.794 1.00 95.88 130 ASP A O 1
ATOM 1023 N N . LEU A 1 131 ? -24.885 -1.374 20.372 1.00 96.31 131 LEU A N 1
ATOM 1024 C CA . LEU A 1 131 ? -25.166 -2.572 21.168 1.00 96.31 131 LEU A CA 1
ATOM 1025 C C . LEU A 1 131 ? -24.529 -2.492 22.561 1.00 96.31 131 LEU A C 1
ATOM 1027 O O . LEU A 1 131 ? -25.176 -2.820 23.563 1.00 96.31 131 LEU A O 1
ATOM 1031 N N . ARG A 1 132 ? -23.280 -2.020 22.644 1.00 96.25 132 ARG A N 1
ATOM 1032 C CA . ARG A 1 132 ? -22.571 -1.824 23.914 1.00 96.25 132 ARG A CA 1
ATOM 1033 C C . ARG A 1 132 ? -23.248 -0.788 24.784 1.00 96.25 132 ARG A C 1
ATOM 1035 O O . ARG A 1 132 ? -23.411 -1.052 25.966 1.00 96.25 132 ARG A O 1
ATOM 1042 N N . ARG A 1 133 ? -23.664 0.352 24.233 1.00 95.31 133 ARG A N 1
ATOM 1043 C CA . ARG A 1 133 ? -24.289 1.430 25.012 1.00 95.31 133 ARG A CA 1
ATOM 1044 C C . ARG A 1 133 ? -25.580 0.949 25.683 1.00 95.31 133 ARG A C 1
ATOM 1046 O O . ARG A 1 133 ? -25.745 1.134 26.885 1.00 95.31 133 ARG A O 1
ATOM 1053 N N . ASN A 1 134 ? -26.425 0.229 24.945 1.00 94.81 134 ASN A N 1
ATOM 1054 C CA . ASN A 1 134 ? -27.660 -0.355 25.484 1.00 94.81 134 ASN A CA 1
ATOM 1055 C C . ASN A 1 134 ? -27.384 -1.446 26.536 1.00 94.81 134 ASN A C 1
ATOM 1057 O O . ASN A 1 134 ? -28.003 -1.480 27.607 1.00 94.81 134 ASN A O 1
ATOM 1061 N N . SER A 1 135 ? -26.426 -2.330 26.249 1.00 94.25 135 SER A N 1
ATOM 1062 C CA . SER A 1 135 ? -26.055 -3.425 27.153 1.00 94.25 135 SER A CA 1
ATOM 1063 C C . SER A 1 135 ? -25.387 -2.911 28.430 1.00 94.25 135 SER A C 1
ATOM 1065 O O . SER A 1 135 ? -25.649 -3.435 29.508 1.00 94.25 135 SER A O 1
ATOM 1067 N N . ALA A 1 136 ? -24.574 -1.859 28.325 1.00 95.44 136 ALA A N 1
ATOM 1068 C CA . ALA A 1 136 ? -23.888 -1.213 29.436 1.00 95.44 136 ALA A CA 1
ATOM 1069 C C . ALA A 1 136 ? -24.882 -0.632 30.442 1.00 95.44 136 ALA A C 1
ATOM 1071 O O . ALA A 1 136 ? -24.739 -0.878 31.635 1.00 95.44 136 ALA A O 1
ATOM 1072 N N . THR A 1 137 ? -25.920 0.073 29.981 1.00 94.31 137 THR A N 1
ATOM 1073 C CA . THR A 1 137 ? -26.974 0.599 30.864 1.00 94.31 137 THR A CA 1
ATOM 1074 C C . THR A 1 137 ? -27.725 -0.523 31.579 1.00 94.31 137 THR A C 1
ATOM 1076 O O . THR A 1 137 ? -27.934 -0.455 32.790 1.00 94.31 137 THR A O 1
ATOM 1079 N N . THR A 1 138 ? -28.091 -1.577 30.845 1.00 94.19 138 THR A N 1
ATOM 1080 C CA . THR A 1 138 ? -28.837 -2.718 31.398 1.00 94.19 138 THR A CA 1
ATOM 1081 C C . THR A 1 138 ? -28.012 -3.467 32.445 1.00 94.19 138 THR A C 1
ATOM 1083 O O . THR A 1 138 ? -28.476 -3.693 33.562 1.00 94.19 138 THR A O 1
ATOM 1086 N N . LEU A 1 139 ? -26.763 -3.803 32.109 1.00 94.00 139 LEU A N 1
ATOM 1087 C CA . LEU A 1 139 ? -25.844 -4.492 33.010 1.00 94.00 139 LEU A CA 1
ATOM 1088 C C . LEU A 1 139 ? -25.508 -3.628 34.226 1.00 94.00 139 LEU A C 1
ATOM 1090 O O . LEU A 1 139 ? -25.494 -4.141 35.341 1.00 94.00 139 LEU A O 1
ATOM 1094 N N . ALA A 1 140 ? -25.276 -2.327 34.033 1.00 94.81 140 ALA A N 1
ATOM 1095 C CA . ALA A 1 140 ? -24.928 -1.440 35.132 1.00 94.81 140 ALA A CA 1
ATOM 1096 C C . ALA A 1 140 ? -26.045 -1.359 36.179 1.00 94.81 140 ALA A C 1
ATOM 1098 O O . ALA A 1 140 ? -25.771 -1.492 37.368 1.00 94.81 140 ALA A O 1
ATOM 1099 N N . SER A 1 141 ? -27.301 -1.238 35.735 1.00 94.12 141 SER A N 1
ATOM 1100 C CA . SER A 1 141 ? -28.456 -1.213 36.637 1.00 94.12 141 SER A CA 1
ATOM 1101 C C . SER A 1 141 ? -28.633 -2.530 37.399 1.00 94.12 141 SER A C 1
ATOM 1103 O O . SER A 1 141 ? -28.879 -2.505 38.604 1.00 94.12 141 SER A O 1
ATOM 1105 N N . ALA A 1 142 ? -28.469 -3.673 36.727 1.00 93.44 142 ALA A N 1
ATOM 1106 C CA . ALA A 1 142 ? -28.578 -4.984 37.365 1.00 93.44 142 ALA A CA 1
ATOM 1107 C C . ALA A 1 142 ? -27.473 -5.213 38.412 1.00 93.44 142 ALA A C 1
ATOM 1109 O O . ALA A 1 142 ? -27.745 -5.686 39.515 1.00 93.44 142 ALA A O 1
ATOM 1110 N N . VAL A 1 143 ? -26.233 -4.834 38.090 1.00 93.25 143 VAL A N 1
ATOM 1111 C CA . VAL A 1 143 ? -25.100 -4.930 39.020 1.00 93.25 143 VAL A CA 1
ATOM 1112 C C . VAL A 1 143 ? -25.278 -3.981 40.204 1.00 93.25 143 VAL A C 1
ATOM 1114 O O . VAL A 1 143 ? -25.034 -4.388 41.335 1.00 93.25 143 VAL A O 1
ATOM 1117 N N . GLU A 1 144 ? -25.739 -2.747 39.983 1.00 92.75 144 GLU A N 1
ATOM 1118 C CA . GLU A 1 144 ? -26.001 -1.786 41.063 1.00 92.75 144 GLU A CA 1
ATOM 1119 C C . GLU A 1 144 ? -27.045 -2.316 42.059 1.00 92.75 144 GLU A C 1
ATOM 1121 O O . GLU A 1 144 ? -26.812 -2.278 43.268 1.00 92.75 144 GLU A O 1
ATOM 1126 N N . GLN A 1 145 ? -28.143 -2.902 41.567 1.00 92.25 145 GLN A N 1
ATOM 1127 C CA . GLN A 1 145 ? -29.157 -3.535 42.419 1.00 92.25 145 GLN A CA 1
ATOM 1128 C C . GLN A 1 145 ? -28.583 -4.687 43.253 1.00 92.25 145 GLN A C 1
ATOM 1130 O O . GLN A 1 145 ? -28.907 -4.819 44.435 1.00 92.25 145 GLN A O 1
ATOM 1135 N N . GLU A 1 146 ? -27.718 -5.515 42.669 1.00 91.81 146 GLU A N 1
ATOM 1136 C CA . GLU A 1 146 ? -27.125 -6.645 43.386 1.00 91.81 146 GLU A CA 1
ATOM 1137 C C . GLU A 1 146 ? -26.077 -6.188 44.416 1.00 91.81 146 GLU A C 1
ATOM 1139 O O . GLU A 1 146 ? -26.051 -6.691 45.538 1.00 91.81 146 GLU A O 1
ATOM 1144 N N . ILE A 1 147 ? -25.285 -5.159 44.099 1.00 90.44 147 ILE A N 1
ATOM 1145 C CA . ILE A 1 147 ? -24.366 -4.499 45.043 1.00 90.44 147 ILE A CA 1
ATOM 1146 C C . ILE A 1 147 ? -25.131 -3.978 46.271 1.00 90.44 147 ILE A C 1
ATOM 1148 O O . ILE A 1 147 ? -24.666 -4.147 47.401 1.00 90.44 147 ILE A O 1
ATOM 1152 N N . HIS A 1 148 ? -26.323 -3.398 46.082 1.00 90.56 148 HIS A N 1
ATOM 1153 C CA . HIS A 1 148 ? -27.165 -2.945 47.198 1.00 90.56 148 HIS A CA 1
ATOM 1154 C C . HIS A 1 148 ? -27.616 -4.104 48.089 1.00 90.56 148 HIS A C 1
ATOM 1156 O O . HIS A 1 148 ? -27.590 -3.980 49.315 1.00 90.56 148 HIS A O 1
ATOM 1162 N N . ARG A 1 149 ? -27.984 -5.243 47.489 1.00 88.81 149 ARG A N 1
ATOM 1163 C CA . ARG A 1 149 ? -28.380 -6.461 48.218 1.00 88.81 149 ARG A CA 1
ATOM 1164 C C . ARG A 1 149 ? -27.223 -7.083 48.998 1.00 88.81 149 ARG A C 1
ATOM 1166 O O . ARG A 1 149 ? -27.455 -7.639 50.067 1.00 88.81 149 ARG A O 1
ATOM 1173 N N . LEU A 1 150 ? -25.990 -6.930 48.517 1.00 86.19 150 LEU A N 1
ATOM 1174 C CA . LEU A 1 150 ? -24.758 -7.390 49.170 1.00 86.19 150 LEU A CA 1
ATOM 1175 C C . LEU A 1 150 ? -24.209 -6.395 50.216 1.00 86.19 150 LEU A C 1
ATOM 1177 O O . LEU A 1 150 ? -23.005 -6.342 50.466 1.00 86.19 150 LEU A O 1
ATOM 1181 N N . GLY A 1 151 ? -25.078 -5.592 50.837 1.00 84.69 151 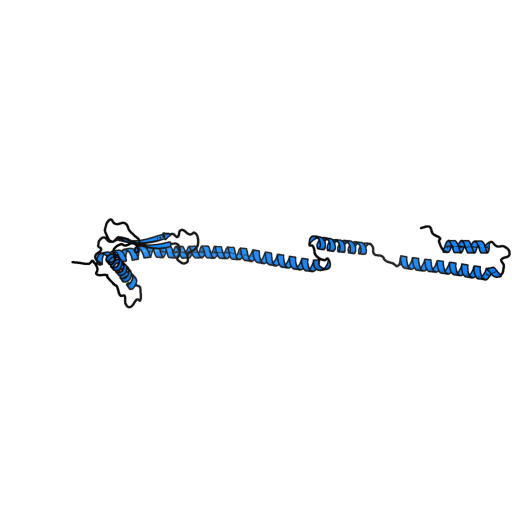GLY A N 1
ATOM 1182 C CA . GLY A 1 151 ? -24.715 -4.745 51.978 1.00 84.69 151 GLY A CA 1
ATOM 1183 C C . GLY A 1 151 ? -24.063 -3.406 51.621 1.00 84.69 151 GLY A C 1
ATOM 1184 O O . GLY A 1 151 ? -23.468 -2.777 52.492 1.00 84.69 151 GLY A O 1
ATOM 1185 N N . MET A 1 152 ? -24.180 -2.939 50.373 1.00 86.25 152 MET A N 1
ATOM 1186 C CA . MET A 1 152 ? -23.713 -1.610 49.942 1.00 86.25 152 MET A CA 1
ATOM 1187 C C . MET A 1 152 ? -24.883 -0.763 49.407 1.00 86.25 152 MET A C 1
ATOM 1189 O O . MET A 1 152 ? -24.910 -0.444 48.220 1.00 86.25 152 MET A O 1
ATOM 1193 N N . PRO A 1 153 ? -25.867 -0.369 50.242 1.00 83.88 153 PRO A N 1
ATOM 1194 C CA . PRO A 1 153 ? -27.112 0.279 49.794 1.00 83.88 153 PRO A CA 1
ATOM 1195 C C . PRO A 1 153 ? -26.910 1.648 49.125 1.00 83.88 153 PRO A C 1
ATOM 1197 O O . PRO A 1 153 ? -27.807 2.163 48.468 1.00 83.88 153 PRO A O 1
ATOM 1200 N N . GLY A 1 154 ? -25.742 2.262 49.318 1.00 86.25 154 GLY A N 1
ATOM 1201 C CA . GLY A 1 154 ? -25.353 3.518 48.682 1.00 86.25 154 GLY A CA 1
ATOM 1202 C C . GLY A 1 154 ? -24.382 3.365 47.512 1.00 86.25 154 GLY A C 1
ATOM 1203 O O . GLY A 1 154 ? -23.887 4.377 47.012 1.00 86.25 154 GLY A O 1
ATOM 1204 N N . GLY A 1 155 ? -24.070 2.127 47.123 1.00 88.81 155 GLY A N 1
ATOM 1205 C CA . GLY A 1 155 ? -23.112 1.835 46.070 1.00 88.81 155 GLY A CA 1
ATOM 1206 C C . GLY A 1 155 ? -23.627 2.268 44.699 1.00 88.81 155 GLY A C 1
ATOM 1207 O O . GLY A 1 155 ? -24.816 2.175 44.422 1.00 88.81 155 GLY A O 1
ATOM 1208 N N . ARG A 1 156 ? -22.746 2.747 43.825 1.00 91.94 156 ARG A N 1
ATOM 1209 C CA . ARG A 1 156 ? -23.076 3.073 42.430 1.00 91.94 156 ARG A CA 1
ATOM 1210 C C . ARG A 1 156 ? -22.146 2.337 41.498 1.00 91.94 156 ARG A C 1
ATOM 1212 O O . ARG A 1 156 ? -20.952 2.246 41.781 1.00 91.94 156 ARG A O 1
ATOM 1219 N N . PHE A 1 157 ? -22.679 1.883 40.373 1.00 92.81 157 PHE A N 1
ATOM 1220 C CA . PHE A 1 157 ? -21.906 1.189 39.358 1.00 92.81 157 PHE A CA 1
ATOM 1221 C C . PHE A 1 157 ? -22.220 1.757 37.976 1.00 92.81 157 PHE A C 1
ATOM 1223 O O . PHE A 1 157 ? -23.374 1.943 37.606 1.00 92.81 157 PHE A O 1
ATOM 1230 N N . GLN A 1 158 ? -21.176 2.052 37.211 1.00 94.44 158 GLN A N 1
ATOM 1231 C CA . GLN A 1 158 ? -21.284 2.611 35.873 1.00 94.44 158 GLN A CA 1
ATOM 1232 C C . GLN A 1 158 ? -20.283 1.919 34.956 1.00 94.44 158 GLN A C 1
ATOM 1234 O O . GLN A 1 158 ? -19.13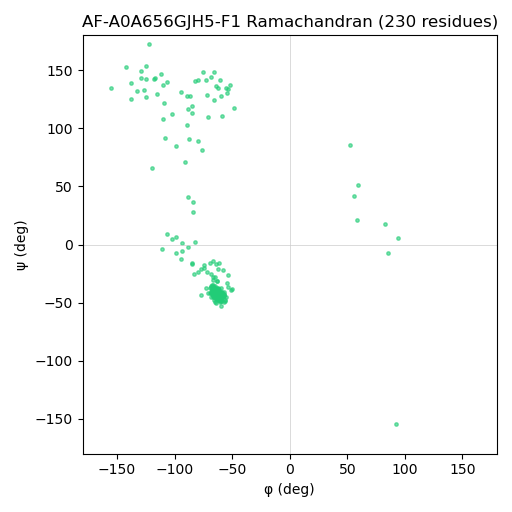3 1.693 35.320 1.00 94.44 158 GLN A O 1
ATOM 1239 N N . ILE A 1 159 ? -20.715 1.625 33.736 1.00 95.75 159 ILE A N 1
ATOM 1240 C CA . ILE A 1 159 ? -19.835 1.161 32.668 1.00 95.75 159 ILE A CA 1
ATOM 1241 C C . ILE A 1 159 ? -19.597 2.353 31.752 1.00 95.75 159 ILE A C 1
ATOM 1243 O O . ILE A 1 159 ? -20.530 2.838 31.112 1.00 95.75 159 ILE A O 1
ATOM 1247 N N . ASP A 1 160 ? -18.366 2.847 31.731 1.00 94.94 160 ASP A N 1
ATOM 1248 C CA . ASP A 1 160 ? -17.966 3.972 30.898 1.00 94.94 160 ASP A CA 1
ATOM 1249 C C . ASP A 1 160 ? -17.367 3.464 29.583 1.00 94.94 160 ASP A C 1
ATOM 1251 O O . ASP A 1 160 ? -16.523 2.564 29.568 1.00 94.94 160 ASP A O 1
ATOM 1255 N N . LEU A 1 161 ? -17.834 4.022 28.467 1.00 94.81 161 LEU A N 1
ATOM 1256 C CA . LEU A 1 161 ? -17.373 3.685 27.121 1.00 94.81 161 LEU A CA 1
ATOM 1257 C C . LEU A 1 161 ? -16.546 4.859 26.601 1.00 94.81 161 LEU A C 1
ATOM 1259 O O . LEU A 1 161 ? -17.081 5.811 26.031 1.00 94.81 161 LEU A O 1
ATOM 1263 N N . LYS A 1 162 ? -15.233 4.807 26.826 1.00 92.88 162 LYS A N 1
ATOM 1264 C CA . LYS A 1 162 ? -14.314 5.879 26.439 1.00 92.88 162 LYS A CA 1
ATOM 1265 C C . LYS A 1 162 ? -13.899 5.712 24.992 1.00 92.88 162 LYS A C 1
ATOM 1267 O O . LYS A 1 162 ? -13.268 4.717 24.656 1.00 92.88 162 LYS A O 1
ATOM 1272 N N . ALA A 1 163 ? -14.213 6.693 24.152 1.00 91.38 163 ALA A N 1
ATOM 1273 C CA . ALA A 1 163 ? -13.752 6.700 22.770 1.00 91.38 163 ALA A CA 1
ATOM 1274 C C . ALA A 1 163 ? -12.221 6.578 22.712 1.00 91.38 163 ALA A C 1
ATOM 1276 O O . ALA A 1 163 ? -11.503 7.250 23.459 1.00 91.38 163 ALA A O 1
ATOM 1277 N N . ASN A 1 164 ? -11.730 5.718 21.825 1.00 88.69 164 ASN A N 1
ATOM 1278 C CA . ASN A 1 164 ? -10.303 5.549 21.606 1.00 88.69 164 ASN A CA 1
ATOM 1279 C C . ASN A 1 164 ? -9.702 6.867 21.097 1.00 88.69 164 ASN A C 1
ATOM 1281 O O . ASN A 1 164 ? -10.251 7.511 20.207 1.00 88.69 164 ASN A O 1
ATOM 1285 N N . ALA A 1 165 ? -8.561 7.263 21.662 1.00 79.75 165 ALA A N 1
ATOM 1286 C CA . ALA A 1 165 ? -7.871 8.492 21.266 1.00 79.75 165 ALA A CA 1
ATOM 1287 C C . ALA A 1 165 ? -7.148 8.363 19.912 1.00 79.75 165 ALA A C 1
ATOM 1289 O O . ALA A 1 165 ? -6.831 9.373 19.287 1.00 79.75 165 ALA A O 1
ATOM 1290 N N . SER A 1 166 ? -6.867 7.131 19.474 1.00 79.44 166 SER A N 1
ATOM 1291 C CA . SER A 1 166 ? -6.249 6.869 18.175 1.00 79.44 166 SER A CA 1
ATOM 1292 C C . SER A 1 166 ? -7.282 6.948 17.056 1.00 79.44 166 SER A C 1
ATOM 1294 O O . SER A 1 166 ? -8.408 6.473 17.197 1.00 79.44 166 SER A O 1
ATOM 1296 N N . VAL A 1 167 ? -6.862 7.513 15.926 1.00 75.00 167 VAL A N 1
ATOM 1297 C CA . VAL A 1 167 ? -7.628 7.514 14.672 1.00 75.00 167 VAL A CA 1
ATOM 1298 C C . VAL A 1 167 ? -7.583 6.132 14.003 1.00 75.00 167 VAL A C 1
ATOM 1300 O O . VAL A 1 167 ? -8.415 5.825 13.151 1.00 75.00 167 VAL A O 1
ATOM 1303 N N . GLU A 1 168 ? -6.634 5.279 14.395 1.00 85.50 168 GLU A N 1
ATOM 1304 C CA . GLU A 1 168 ? -6.464 3.953 13.810 1.00 85.50 168 GLU A CA 1
ATOM 1305 C C . GLU A 1 168 ? -7.566 2.971 14.249 1.00 85.50 168 GLU A C 1
ATOM 1307 O O . GLU A 1 168 ? -7.975 2.965 15.418 1.00 85.50 168 GLU A O 1
ATOM 1312 N N . PRO A 1 169 ? -8.031 2.097 13.335 1.00 88.06 169 PRO A N 1
ATOM 1313 C CA . PRO A 1 169 ? -8.922 0.995 13.669 1.00 88.06 169 PRO A CA 1
ATOM 1314 C C . PRO A 1 169 ? -8.356 0.108 14.784 1.00 88.06 169 PRO A C 1
ATOM 1316 O O . PRO A 1 169 ? -7.224 -0.363 14.709 1.00 88.06 169 PRO A O 1
ATOM 1319 N N . SER A 1 170 ? -9.171 -0.173 15.799 1.00 90.69 170 SER A N 1
ATOM 1320 C CA . SER A 1 170 ? -8.835 -1.091 16.886 1.00 90.69 170 SER A CA 1
ATOM 1321 C C . SER A 1 170 ? -9.618 -2.393 16.720 1.00 90.69 170 SER A C 1
ATOM 1323 O O . SER A 1 170 ? -10.820 -2.350 16.438 1.00 90.69 170 SER A O 1
ATOM 1325 N N . PRO A 1 171 ? -9.005 -3.566 16.971 1.00 91.56 171 PRO A N 1
ATOM 1326 C CA . PRO A 1 171 ? -9.716 -4.845 16.923 1.00 91.56 171 PRO A CA 1
ATOM 1327 C C . PRO A 1 171 ? -10.864 -4.930 17.943 1.00 91.56 171 PRO A C 1
ATOM 1329 O O . PRO A 1 171 ? -11.733 -5.790 17.827 1.00 91.56 171 PRO A O 1
ATOM 1332 N N . HIS A 1 172 ? -10.889 -4.041 18.941 1.00 91.31 172 HIS A N 1
ATOM 1333 C CA . HIS A 1 172 ? -11.917 -4.000 19.979 1.00 91.31 172 HIS A CA 1
ATOM 1334 C C . HIS A 1 172 ? -13.017 -2.955 19.731 1.00 91.31 172 HIS A C 1
ATOM 1336 O O . HIS A 1 172 ? -13.891 -2.794 20.587 1.00 91.31 172 HIS A O 1
ATOM 1342 N N . GLY A 1 173 ? -13.029 -2.284 18.576 1.00 92.50 173 GLY A N 1
ATOM 1343 C CA . GLY A 1 173 ? -14.043 -1.292 18.205 1.00 92.50 173 GLY A CA 1
ATOM 1344 C C . GLY A 1 173 ? -13.658 0.143 18.573 1.00 92.50 17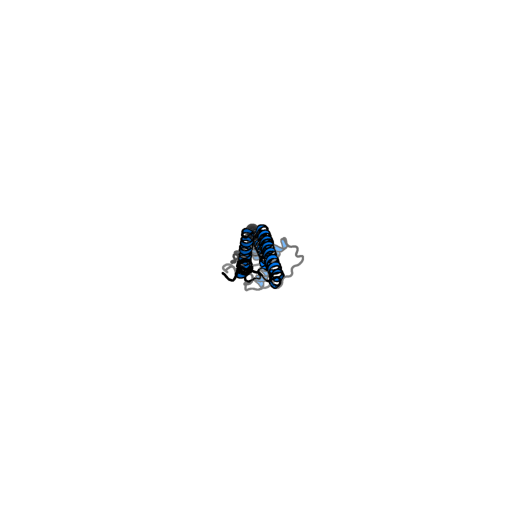3 GLY A C 1
ATOM 1345 O O . GLY A 1 173 ? -12.477 0.478 18.648 1.00 92.50 173 GLY A O 1
ATOM 1346 N N . LEU A 1 174 ? -14.658 1.010 18.765 1.00 93.88 174 LEU A N 1
ATOM 1347 C CA . LEU A 1 174 ? -14.438 2.457 18.907 1.00 93.88 174 LEU A CA 1
ATOM 1348 C C . LEU A 1 174 ? -14.103 2.901 20.331 1.00 93.88 174 LEU A C 1
ATOM 1350 O O . LEU A 1 174 ? -13.612 4.013 20.512 1.00 93.88 174 LEU A O 1
ATOM 1354 N N . GLU A 1 175 ? -14.364 2.059 21.328 1.00 94.06 175 GLU A N 1
ATOM 1355 C CA . GLU A 1 175 ? -14.221 2.425 22.732 1.00 94.06 175 GLU A CA 1
ATOM 1356 C C . GLU A 1 175 ? -13.399 1.430 23.542 1.00 94.06 175 GLU A C 1
ATOM 1358 O O . GLU A 1 175 ? -13.445 0.214 23.334 1.00 94.06 175 GLU A O 1
ATOM 1363 N N . GLN A 1 176 ? -12.730 1.972 24.551 1.00 92.69 176 GLN A N 1
ATOM 1364 C CA . GLN A 1 176 ? -12.239 1.246 25.700 1.00 92.69 176 GLN A CA 1
ATOM 1365 C C . GLN A 1 176 ? -13.322 1.231 26.784 1.00 92.69 176 GLN A C 1
ATOM 1367 O O . GLN A 1 176 ? -13.851 2.271 27.179 1.00 92.69 176 GLN A O 1
ATOM 1372 N N . VAL A 1 177 ? -13.643 0.036 27.274 1.00 93.56 177 VAL A N 1
ATOM 1373 C CA . VAL A 1 177 ? -14.625 -0.158 28.346 1.00 93.56 177 VAL A CA 1
ATOM 1374 C C . VAL A 1 177 ? -13.934 -0.018 29.699 1.00 93.56 177 VAL A C 1
ATOM 1376 O O . VAL A 1 177 ? -12.944 -0.702 29.959 1.00 93.56 177 VAL A O 1
ATOM 1379 N N . GLU A 1 178 ? -14.474 0.822 30.578 1.00 93.69 178 GLU A N 1
ATOM 1380 C CA . GLU A 1 178 ? -14.009 0.969 31.956 1.00 93.69 178 GLU A CA 1
ATOM 1381 C C . GLU A 1 178 ? -15.167 0.751 32.938 1.00 93.69 178 GLU A C 1
ATOM 1383 O O . GLU A 1 178 ? -16.222 1.373 32.837 1.00 93.69 178 GLU A O 1
ATOM 1388 N N . LEU A 1 179 ? -14.974 -0.151 33.902 1.00 93.62 179 LEU A N 1
ATOM 1389 C CA . LEU A 1 179 ? -15.941 -0.391 34.971 1.00 93.62 179 LEU A CA 1
ATOM 1390 C C . LEU A 1 179 ? -15.639 0.562 36.126 1.00 93.62 179 LEU A C 1
ATOM 1392 O O . LEU A 1 179 ? -14.566 0.494 36.736 1.00 93.62 179 LEU A O 1
ATOM 1396 N N . LEU A 1 180 ? -16.583 1.447 36.415 1.00 93.31 180 LEU A N 1
ATOM 1397 C CA . LEU A 1 180 ? -16.488 2.454 37.457 1.00 93.31 180 LEU A CA 1
ATOM 1398 C C . LEU A 1 180 ? -17.434 2.117 38.606 1.00 93.31 180 LEU A C 1
ATOM 1400 O O . LEU A 1 180 ? -18.591 1.757 38.397 1.00 93.31 180 LEU A O 1
ATOM 1404 N N . VAL A 1 181 ? -16.954 2.275 39.833 1.00 91.81 181 VAL A N 1
ATOM 1405 C CA . VAL A 1 181 ? -17.723 1.958 41.034 1.00 91.81 181 VAL A CA 1
ATOM 1406 C C . VAL A 1 181 ? -17.465 2.965 42.148 1.00 91.81 181 VAL A C 1
ATOM 1408 O O . VAL A 1 181 ? -16.414 3.606 42.216 1.00 91.81 181 VAL A O 1
ATOM 1411 N N . SER A 1 182 ? -18.456 3.120 43.017 1.00 90.00 182 SER A N 1
ATOM 1412 C CA . SER A 1 182 ? -18.381 3.869 44.266 1.00 90.00 182 SER A CA 1
ATOM 1413 C C . SER A 1 182 ? -19.099 3.055 45.336 1.00 90.00 182 SER A C 1
ATOM 1415 O O . SER A 1 182 ? -20.239 2.661 45.117 1.00 90.00 182 SER A O 1
ATOM 1417 N N . ALA A 1 183 ? -18.441 2.754 46.458 1.00 82.94 183 ALA A N 1
ATOM 1418 C CA . ALA A 1 183 ? -19.017 1.914 47.514 1.00 82.94 183 ALA A CA 1
ATOM 1419 C C . ALA A 1 183 ? -19.927 2.702 48.473 1.00 82.94 183 ALA A C 1
ATOM 1421 O O . ALA A 1 183 ? -20.837 2.134 49.073 1.00 82.94 183 ALA A O 1
ATOM 1422 N N . ASN A 1 184 ? -19.697 4.014 48.603 1.00 81.31 184 ASN A N 1
ATOM 1423 C CA . ASN A 1 184 ? -20.363 4.862 49.586 1.00 81.31 184 ASN A CA 1
ATOM 1424 C C . ASN A 1 184 ? -20.967 6.121 48.940 1.00 81.31 184 ASN A C 1
ATOM 1426 O O . ASN A 1 184 ? -20.338 6.727 48.064 1.00 81.31 184 ASN A O 1
ATOM 1430 N N . PRO A 1 185 ? -22.140 6.586 49.414 1.00 79.12 185 PRO A N 1
ATOM 1431 C CA . PRO A 1 185 ? -22.740 7.832 48.952 1.00 79.12 185 PRO A CA 1
ATOM 1432 C C . PRO A 1 185 ? -21.765 9.009 49.061 1.00 79.12 185 PRO A C 1
ATOM 1434 O O . PRO A 1 185 ? -21.110 9.198 50.083 1.00 79.12 185 PRO A O 1
ATOM 1437 N N . GLY A 1 186 ? -21.681 9.821 48.007 1.00 79.69 186 GLY A N 1
ATOM 1438 C CA . GLY A 1 186 ? -20.840 11.023 47.978 1.00 79.69 186 GLY A CA 1
ATOM 1439 C C . GLY A 1 186 ? -19.377 10.793 47.582 1.00 79.69 186 GLY A C 1
ATOM 1440 O O . GLY A 1 186 ? -18.669 11.770 47.345 1.00 79.69 186 GLY A O 1
ATOM 1441 N N . GLN A 1 187 ? -18.917 9.544 47.441 1.00 83.50 187 GLN A N 1
ATOM 1442 C CA . GLN A 1 187 ? -17.604 9.266 46.851 1.00 83.50 187 GLN A CA 1
ATOM 1443 C C . GLN A 1 187 ? -17.675 9.277 45.314 1.00 83.50 187 GLN A C 1
ATOM 1445 O O . GLN A 1 187 ? -18.650 8.773 44.743 1.00 83.50 187 GLN A O 1
ATOM 1450 N N . PRO A 1 188 ? -16.651 9.819 44.624 1.00 87.31 188 PRO A N 1
ATOM 1451 C CA . PRO A 1 188 ? -16.606 9.801 43.168 1.00 87.31 188 PRO A CA 1
ATOM 1452 C C . PRO A 1 188 ? -16.466 8.369 42.650 1.00 87.31 188 PRO A C 1
ATOM 1454 O O . PRO A 1 188 ? -15.803 7.535 43.269 1.00 87.31 188 PRO A O 1
ATOM 1457 N N . LEU A 1 189 ? -17.045 8.116 41.478 1.00 89.94 189 LEU A N 1
ATOM 1458 C CA . LEU A 1 189 ? -16.836 6.881 40.732 1.00 89.94 189 LEU A CA 1
ATOM 1459 C C . LEU A 1 189 ? -15.349 6.721 40.391 1.00 89.94 189 LEU A C 1
ATOM 1461 O O . LEU A 1 189 ? -14.722 7.628 39.838 1.00 89.94 189 LEU A O 1
ATOM 1465 N N . LYS A 1 190 ? -14.781 5.564 40.728 1.00 90.69 190 LYS A N 1
ATOM 1466 C CA . LYS A 1 190 ? -13.389 5.209 40.434 1.00 90.69 190 LYS A CA 1
ATOM 1467 C C . LYS A 1 190 ? -13.345 3.899 39.668 1.00 90.69 190 LYS A C 1
ATOM 1469 O O . LYS A 1 190 ? -14.227 3.061 39.821 1.00 90.69 190 LYS A O 1
ATOM 1474 N N . ALA A 1 191 ? -12.292 3.714 38.877 1.00 91.00 191 ALA A N 1
ATOM 1475 C CA . ALA A 1 191 ? -12.015 2.436 38.233 1.00 91.00 191 ALA A CA 1
ATOM 1476 C C . ALA A 1 191 ? -12.030 1.302 39.266 1.00 91.00 191 ALA A C 1
ATOM 1478 O O . ALA A 1 191 ? -11.442 1.454 40.339 1.00 91.00 191 ALA A O 1
ATOM 1479 N N . LEU A 1 192 ? -12.646 0.169 38.922 1.00 87.12 192 LEU A N 1
ATOM 1480 C CA . LEU A 1 192 ? -12.753 -1.007 39.794 1.00 87.12 192 LEU A CA 1
ATOM 1481 C C . LEU A 1 192 ? -11.390 -1.431 40.378 1.00 87.12 192 LEU A C 1
ATOM 1483 O O . LEU A 1 192 ? -11.283 -1.727 41.561 1.00 87.12 192 LEU A O 1
ATOM 1487 N N . ALA A 1 193 ? -10.321 -1.348 39.579 1.00 82.25 193 ALA A N 1
ATOM 1488 C CA . ALA A 1 193 ? -8.952 -1.661 40.001 1.00 82.25 193 ALA A CA 1
ATOM 1489 C C . ALA A 1 193 ? -8.363 -0.700 41.060 1.00 82.25 193 ALA A C 1
ATOM 1491 O O . ALA A 1 193 ? -7.320 -0.988 41.638 1.00 82.25 193 ALA A O 1
ATOM 1492 N N . LYS A 1 194 ? -8.985 0.462 41.291 1.00 82.81 194 LYS A N 1
ATOM 1493 C CA . LYS A 1 194 ? -8.542 1.498 42.243 1.00 82.81 194 LYS A CA 1
ATOM 1494 C C . LYS A 1 194 ? -9.417 1.565 43.501 1.00 82.81 194 LYS A C 1
ATOM 1496 O O . LYS A 1 194 ? -9.299 2.522 44.271 1.00 82.81 194 LYS A O 1
ATOM 1501 N N . VAL A 1 195 ? -10.319 0.604 43.695 1.00 78.06 195 VAL A N 1
ATOM 1502 C CA . VAL A 1 195 ? -11.135 0.503 44.913 1.00 78.06 195 VAL A CA 1
ATOM 1503 C C . VAL A 1 195 ? -10.240 0.057 46.068 1.00 78.06 195 VAL A C 1
ATOM 1505 O O . VAL A 1 195 ? -9.479 -0.895 45.941 1.00 78.06 195 VAL A O 1
ATOM 1508 N N . ALA A 1 196 ? -10.285 0.795 47.178 1.00 58.94 196 ALA A N 1
ATOM 1509 C CA . ALA A 1 196 ? -9.276 0.717 48.235 1.00 58.94 196 ALA A CA 1
ATOM 1510 C C . ALA A 1 196 ? -9.506 -0.399 49.274 1.00 58.94 196 ALA A C 1
ATOM 1512 O O . ALA A 1 196 ? -8.583 -0.711 50.020 1.00 58.94 196 ALA A O 1
ATOM 1513 N N . SER A 1 197 ? -10.705 -0.989 49.350 1.00 74.31 197 SER A N 1
ATOM 1514 C CA . SER A 1 197 ? -11.044 -2.030 50.331 1.00 74.31 197 SER A CA 1
ATOM 1515 C C . SER A 1 197 ? -11.193 -3.395 49.655 1.00 74.31 197 SER A C 1
ATOM 1517 O O . SER A 1 197 ? -12.032 -3.553 48.766 1.00 74.31 197 SER A O 1
ATOM 1519 N N . GLY A 1 198 ? -10.401 -4.384 50.088 1.00 73.19 198 GLY A N 1
ATOM 1520 C CA . GLY A 1 198 ? -10.423 -5.749 49.540 1.00 73.19 198 GLY A CA 1
ATOM 1521 C C . GLY A 1 198 ? -11.802 -6.409 49.636 1.00 73.19 198 GLY A C 1
ATOM 1522 O O . GLY A 1 198 ? -12.303 -6.930 48.644 1.00 73.19 198 GLY A O 1
ATOM 1523 N N . GLY A 1 199 ? -12.483 -6.267 50.780 1.00 78.12 199 GLY A N 1
ATOM 1524 C CA . GLY A 1 199 ? -13.828 -6.822 50.974 1.00 78.12 199 GLY A CA 1
ATOM 1525 C C . GLY A 1 199 ? -14.904 -6.159 50.102 1.00 78.12 199 GLY A C 1
ATOM 1526 O O . GLY A 1 199 ? -15.809 -6.831 49.614 1.00 78.12 199 GLY A O 1
ATOM 1527 N N . GLU A 1 200 ? -14.807 -4.848 49.844 1.00 81.81 200 GLU A N 1
ATOM 1528 C CA . GLU A 1 200 ? -15.727 -4.165 48.917 1.00 81.81 200 GLU A CA 1
ATOM 1529 C C . GLU A 1 200 ? -15.516 -4.654 47.480 1.00 81.81 200 GLU A C 1
ATOM 1531 O O . GLU A 1 200 ? -16.484 -4.962 46.782 1.00 81.81 200 GLU A O 1
ATOM 1536 N N . LEU A 1 201 ? -14.255 -4.785 47.055 1.00 83.69 201 LEU A N 1
ATOM 1537 C CA . LEU A 1 201 ? -13.904 -5.280 45.727 1.00 83.69 201 LEU A CA 1
ATOM 1538 C C . LEU A 1 201 ? -14.411 -6.712 45.499 1.00 83.69 201 LEU A C 1
ATOM 1540 O O . LEU A 1 201 ? -14.997 -6.982 44.448 1.00 83.69 201 LEU A O 1
ATOM 1544 N N . SER A 1 202 ? -14.246 -7.606 46.479 1.00 85.06 202 SER A N 1
ATOM 1545 C CA . SER A 1 202 ? -14.737 -8.988 46.397 1.00 85.06 202 SER A CA 1
ATOM 1546 C C . SER A 1 202 ? -16.257 -9.052 46.252 1.00 85.06 202 SER A C 1
ATOM 1548 O O . SER A 1 202 ? -16.75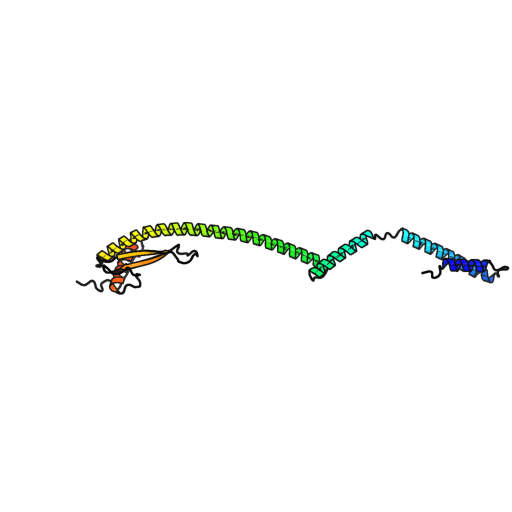8 -9.773 45.388 1.00 85.06 202 SER A O 1
ATOM 1550 N N . ARG A 1 203 ? -17.009 -8.241 47.011 1.00 85.75 203 ARG A N 1
ATOM 1551 C CA . ARG A 1 203 ? -18.477 -8.177 46.885 1.00 85.75 203 ARG A CA 1
ATOM 1552 C C . ARG A 1 203 ? -18.938 -7.599 45.547 1.00 85.75 203 ARG A C 1
ATOM 1554 O O . ARG A 1 203 ? -19.884 -8.116 44.959 1.00 85.75 203 ARG A O 1
ATOM 1561 N N . ILE A 1 204 ? -18.274 -6.558 45.040 1.00 87.88 204 ILE A N 1
ATOM 1562 C CA . ILE A 1 204 ? -18.581 -5.982 43.719 1.00 87.88 204 ILE A CA 1
ATOM 1563 C C . ILE A 1 204 ? -18.289 -7.002 42.609 1.00 87.88 204 ILE A C 1
ATOM 1565 O O . ILE A 1 204 ? -19.101 -7.180 41.702 1.00 87.88 204 ILE A O 1
ATOM 1569 N N . SER A 1 205 ? -17.156 -7.702 42.693 1.00 87.62 205 SER A N 1
ATOM 1570 C CA . SER A 1 205 ? -16.798 -8.769 41.754 1.00 87.62 205 SER A CA 1
ATOM 1571 C C . SER A 1 205 ? -17.828 -9.903 41.778 1.00 87.62 205 SER A C 1
ATOM 1573 O O . SER A 1 205 ? -18.272 -10.343 40.717 1.00 87.62 205 SER A O 1
ATOM 1575 N N . LEU A 1 206 ? -18.288 -10.313 42.968 1.00 86.19 206 LEU A N 1
ATOM 1576 C CA . LEU A 1 206 ? -19.370 -11.286 43.124 1.00 86.19 206 LEU A CA 1
ATOM 1577 C C . LEU A 1 206 ? -20.667 -10.805 42.461 1.00 86.19 206 LEU A C 1
ATOM 1579 O O . LEU A 1 206 ? -21.248 -11.560 41.689 1.00 86.19 206 LEU A O 1
ATOM 1583 N N . ALA A 1 207 ? -21.099 -9.562 42.697 1.00 88.69 207 ALA A N 1
ATOM 1584 C CA . ALA A 1 207 ? -22.297 -9.006 42.061 1.00 88.69 207 ALA A CA 1
ATOM 1585 C C . ALA A 1 207 ? -22.215 -9.079 40.527 1.00 88.69 207 ALA A C 1
ATOM 1587 O O . ALA A 1 207 ? -23.135 -9.566 39.869 1.00 88.69 207 ALA A O 1
ATOM 1588 N N . ILE A 1 208 ? -21.084 -8.656 39.952 1.00 89.31 208 ILE A N 1
ATOM 1589 C CA . ILE A 1 208 ? -20.844 -8.725 38.504 1.00 89.31 208 ILE A CA 1
ATOM 1590 C C . ILE A 1 208 ? -20.914 -10.177 38.019 1.00 89.31 208 ILE A C 1
ATOM 1592 O O . ILE A 1 208 ? -21.567 -10.463 37.014 1.00 89.31 208 ILE A O 1
ATOM 1596 N N . GLN A 1 209 ? -20.269 -11.107 38.725 1.00 86.94 209 GLN A N 1
ATOM 1597 C CA . GLN A 1 209 ? -20.246 -12.516 38.339 1.00 86.94 209 GLN A CA 1
ATOM 1598 C C . GLN A 1 209 ? -21.613 -13.185 38.467 1.00 86.94 209 GLN A C 1
ATOM 1600 O O . GLN A 1 209 ? -21.983 -13.933 37.575 1.00 86.94 209 GLN A O 1
ATOM 1605 N N . VAL A 1 210 ? -22.404 -12.888 39.499 1.00 86.50 210 VAL A N 1
ATOM 1606 C CA . VAL A 1 210 ? -23.767 -13.423 39.660 1.00 86.50 210 VAL A CA 1
ATOM 1607 C C . VAL A 1 210 ? -24.672 -12.960 38.520 1.00 86.50 210 VAL A C 1
ATOM 1609 O O . VAL A 1 210 ? -25.358 -13.782 37.913 1.00 86.50 210 VAL A O 1
ATOM 1612 N N . ILE A 1 211 ? -24.638 -11.668 38.179 1.00 88.44 211 ILE A N 1
ATOM 1613 C CA . ILE A 1 211 ? -25.447 -11.118 37.083 1.00 88.44 211 ILE A CA 1
ATOM 1614 C C . ILE A 1 211 ? -25.011 -11.687 35.727 1.00 88.44 211 ILE A C 1
ATOM 1616 O O . ILE A 1 211 ? -25.851 -12.045 34.906 1.00 88.44 211 ILE A O 1
ATOM 1620 N N . THR A 1 212 ? -23.705 -11.826 35.490 1.00 84.88 212 THR A N 1
ATOM 1621 C CA . THR A 1 212 ? -23.179 -12.357 34.217 1.00 84.88 212 THR A CA 1
ATOM 1622 C C . THR A 1 212 ? -23.234 -13.885 34.116 1.00 84.88 212 THR A C 1
ATOM 1624 O O . THR A 1 212 ? -23.294 -14.426 33.012 1.00 84.88 212 THR A O 1
ATOM 1627 N N . ALA A 1 213 ? -23.271 -14.607 35.239 1.00 81.62 213 ALA A N 1
ATOM 1628 C CA . ALA A 1 213 ? -23.419 -16.061 35.272 1.00 81.62 213 ALA A CA 1
ATOM 1629 C C . ALA A 1 213 ? -24.809 -16.516 34.815 1.00 81.62 213 ALA A C 1
ATOM 1631 O O . ALA A 1 213 ? -24.930 -17.609 34.271 1.00 81.62 213 ALA A O 1
ATOM 1632 N N . GLN A 1 214 ? -25.841 -15.672 34.934 1.00 70.75 214 GLN A N 1
ATOM 1633 C CA . GLN A 1 214 ? -27.170 -15.966 34.374 1.00 70.75 214 GLN A CA 1
ATOM 1634 C C . GLN A 1 214 ? -27.130 -16.203 32.853 1.00 70.75 214 GLN A C 1
ATOM 1636 O O . GLN A 1 214 ? -28.000 -16.874 32.302 1.00 70.75 214 GLN A O 1
ATOM 1641 N N . THR A 1 215 ? -26.097 -15.693 32.181 1.00 68.88 215 THR A N 1
ATOM 1642 C CA . THR A 1 215 ? -25.847 -15.837 30.743 1.00 68.88 215 THR A CA 1
ATOM 1643 C C . THR A 1 215 ? -24.632 -16.711 30.413 1.00 68.88 215 THR A C 1
ATOM 1645 O O . THR A 1 215 ? -24.386 -16.976 29.235 1.00 68.88 215 THR A O 1
ATOM 1648 N N . SER A 1 216 ? -23.881 -17.195 31.409 1.00 63.53 216 SER A N 1
ATOM 1649 C CA . SER A 1 216 ? -22.623 -17.927 31.216 1.00 63.53 216 SER A CA 1
ATOM 1650 C C . SER A 1 216 ? -22.696 -19.368 31.725 1.00 63.53 216 SER A C 1
ATOM 1652 O O . SER A 1 216 ? -23.290 -19.660 32.755 1.00 63.53 216 SER A O 1
ATOM 1654 N N . ARG A 1 217 ? -22.049 -20.303 31.019 1.00 63.09 217 ARG A N 1
ATOM 1655 C CA . ARG A 1 217 ? -22.010 -21.736 31.380 1.00 63.09 217 ARG A CA 1
ATOM 1656 C C . ARG A 1 217 ? -20.851 -22.069 32.326 1.00 63.09 217 ARG A C 1
ATOM 1658 O O . ARG A 1 217 ? -20.176 -23.074 32.115 1.00 63.09 217 ARG A O 1
ATOM 1665 N N . VAL A 1 218 ? -20.563 -21.231 33.321 1.00 66.88 218 VAL A N 1
ATOM 1666 C CA . VAL A 1 218 ? -19.509 -21.545 34.303 1.00 66.88 218 VAL A CA 1
ATOM 1667 C C . VAL A 1 218 ? -20.117 -22.429 35.399 1.00 66.88 218 VAL A C 1
ATOM 1669 O O . VAL A 1 218 ? -20.989 -21.959 36.124 1.00 66.88 218 VAL A O 1
ATOM 1672 N N . PRO A 1 219 ? -19.705 -23.706 35.530 1.00 58.88 219 PRO A N 1
ATOM 1673 C CA . PRO A 1 219 ? -20.385 -24.659 36.408 1.00 58.88 219 PRO A CA 1
ATOM 1674 C C . PRO A 1 219 ? -20.064 -24.471 37.898 1.00 58.88 219 PRO A C 1
ATOM 1676 O O . PRO A 1 219 ? -20.812 -24.952 38.746 1.00 58.88 219 PRO A O 1
ATOM 1679 N N . THR A 1 220 ? -18.955 -23.816 38.256 1.00 72.75 220 THR A N 1
ATOM 1680 C CA . THR A 1 220 ? -18.564 -23.576 39.656 1.00 72.75 220 THR A CA 1
ATOM 1681 C C . THR A 1 220 ? -17.655 -22.352 39.747 1.00 72.75 220 THR A C 1
ATOM 1683 O O . THR A 1 220 ? -16.720 -22.221 38.961 1.00 72.75 220 THR A O 1
ATOM 1686 N N . LEU A 1 221 ? -17.925 -21.474 40.713 1.00 69.12 221 LEU A N 1
ATOM 1687 C CA . LEU A 1 221 ? -17.144 -20.275 41.024 1.00 69.12 221 LEU A CA 1
ATOM 1688 C C . LEU A 1 221 ? -16.782 -20.305 42.513 1.00 69.12 221 LEU A C 1
ATOM 1690 O O . LEU A 1 221 ? -17.642 -20.586 43.346 1.00 69.12 221 LEU A O 1
ATOM 1694 N N . VAL A 1 222 ? -15.516 -20.041 42.837 1.00 74.38 222 VAL A N 1
ATOM 1695 C CA . VAL A 1 222 ? -15.008 -19.963 44.214 1.00 74.38 222 VAL A CA 1
ATOM 1696 C C . VAL A 1 222 ? -14.556 -18.531 44.458 1.00 74.38 222 VAL A C 1
ATOM 1698 O O . VAL A 1 222 ? -13.808 -17.979 43.653 1.00 74.38 222 VAL A O 1
ATOM 1701 N N . PHE A 1 223 ? -15.014 -17.944 45.557 1.00 67.88 223 PHE A N 1
ATOM 1702 C CA . PHE A 1 223 ? -14.681 -16.582 45.954 1.00 67.88 223 PHE A CA 1
ATOM 1703 C C . PHE A 1 223 ? -13.952 -16.603 47.292 1.00 67.88 223 PHE A C 1
ATOM 1705 O O . PHE A 1 223 ? -14.303 -17.393 48.166 1.00 67.88 223 PHE A O 1
ATOM 1712 N N . ASP A 1 224 ? -12.969 -15.721 47.442 1.00 69.81 224 ASP A N 1
ATOM 1713 C CA . ASP A 1 224 ? -12.215 -15.537 48.680 1.00 69.81 224 ASP A CA 1
ATOM 1714 C C . ASP A 1 224 ? -12.547 -14.164 49.294 1.00 69.81 224 ASP A C 1
ATOM 1716 O O . ASP A 1 224 ? -12.837 -13.204 48.573 1.00 69.81 224 ASP A O 1
ATOM 1720 N N . GLU A 1 225 ? -12.546 -14.080 50.624 1.00 66.25 225 GLU A N 1
ATOM 1721 C CA . GLU A 1 225 ? -12.752 -12.846 51.410 1.00 66.25 225 GLU A CA 1
ATOM 1722 C C . GLU A 1 225 ? -14.075 -12.067 51.199 1.00 66.25 225 GLU A C 1
ATOM 1724 O O . GLU A 1 225 ? -14.170 -10.885 51.538 1.00 66.25 225 GLU A O 1
ATOM 1729 N N . VAL A 1 226 ? -15.136 -12.696 50.683 1.00 63.09 226 VAL A N 1
ATOM 1730 C CA . VAL A 1 226 ? -16.428 -12.013 50.427 1.00 63.09 226 VAL A CA 1
ATOM 1731 C C . VAL A 1 226 ? -17.089 -11.491 51.711 1.00 63.09 226 VAL A C 1
ATOM 1733 O O . VAL A 1 226 ? -17.734 -10.439 51.709 1.00 63.09 226 VAL A O 1
ATOM 1736 N N . ASP A 1 227 ? -16.864 -12.195 52.819 1.00 64.75 227 ASP A N 1
ATOM 1737 C CA . ASP A 1 227 ? -17.513 -11.949 54.108 1.00 64.75 227 ASP A CA 1
ATOM 1738 C C . ASP A 1 227 ? -16.746 -10.928 54.973 1.00 64.75 227 ASP A C 1
ATOM 1740 O O . ASP A 1 227 ? -17.189 -10.551 56.062 1.00 64.75 227 ASP A O 1
ATOM 1744 N N . VAL A 1 228 ? -15.591 -10.435 54.502 1.00 60.94 228 VAL A N 1
ATOM 1745 C CA . VAL A 1 228 ? -14.756 -9.494 55.259 1.00 60.94 228 VAL A CA 1
ATOM 1746 C C . VAL A 1 228 ? -15.446 -8.126 55.332 1.00 60.94 228 VAL A C 1
ATOM 1748 O O . VAL A 1 228 ? -15.564 -7.388 54.348 1.00 60.94 228 VAL A O 1
ATOM 1751 N N . GLY A 1 229 ? -15.913 -7.779 56.535 1.00 56.59 229 GLY A N 1
ATOM 1752 C CA . GLY A 1 229 ? -16.562 -6.500 56.839 1.00 56.59 229 GLY A CA 1
ATOM 1753 C C . GLY A 1 229 ? -18.092 -6.496 56.746 1.00 56.59 229 GLY A C 1
ATOM 1754 O O . GLY A 1 229 ? -18.687 -5.437 56.929 1.00 56.59 229 GLY A O 1
ATOM 1755 N N . ILE A 1 230 ? -18.739 -7.644 56.509 1.00 55.22 230 ILE A N 1
ATOM 1756 C CA . ILE A 1 230 ? -20.196 -7.800 56.657 1.00 55.22 230 ILE A CA 1
ATOM 1757 C C . ILE A 1 230 ? -20.476 -8.263 58.096 1.00 55.22 230 ILE A C 1
ATOM 1759 O O . ILE A 1 230 ? -20.765 -9.426 58.352 1.00 55.22 230 ILE A O 1
ATOM 1763 N N . GLY A 1 231 ? -20.281 -7.365 59.061 1.00 46.78 231 GLY A N 1
ATOM 1764 C CA . GLY A 1 231 ? -20.461 -7.656 60.484 1.00 46.78 231 GLY A CA 1
ATOM 1765 C C . GLY A 1 231 ? -21.676 -6.940 61.057 1.00 46.78 231 GLY A C 1
ATOM 1766 O O . GLY A 1 231 ? -21.640 -5.722 61.235 1.00 46.78 231 GLY A O 1
ATOM 1767 N N . GLY A 1 232 ? -22.726 -7.711 61.346 1.00 35.12 232 GLY A N 1
ATOM 1768 C CA . GLY A 1 232 ? -23.516 -7.525 62.563 1.00 35.12 232 GLY A CA 1
ATOM 1769 C C . GLY A 1 232 ? -22.868 -8.290 63.710 1.00 35.12 232 GLY A C 1
ATOM 1770 O O . GLY A 1 232 ? -22.128 -9.256 63.413 1.00 35.12 232 GLY A O 1
#

InterPro domains:
  IPR004604 DNA recombination/repair protein RecN [PTHR11059] (3-232)
  IPR027417 P-loop containing nucleoside triphosphate hydrolase [G3DSA:3.40.50.300] (28-232)
  IPR027417 P-loop containing nucleoside triphosphate hydrolase [SSF52540] (40-230)

Nearest PDB structures (foldseek):
  4ad8-assembly1_A  TM=6.165E-01  e=2.937E-07  Deinococcus radiodurans R1 = ATCC 13939 = DSM 20539
  5dac-assembly1_B  TM=3.890E-01  e=3.260E-02  Thermochaetoides thermophila DSM 1495
  5dac-assembly1_A  TM=3.882E-01  e=1.093E-01  Thermochaetoides thermophila DSM 1495
  7zr1-assembly1_C  TM=3.090E-01  e=1.885E-01  Thermochaetoides thermophila
  1cii-assembly1_A  TM=2.196E-01  e=1.307E+00  Escherichia coli

Radius of gyration: 56.84 Å; Cα contacts (8 Å, |Δi|>4): 152; chains: 1; bounding box: 95×40×157 Å

Organism: NCBI:txid629261

Foldseek 3Di:
DPPDDVLVVLVVVLVVQVPDPPRDPVCVVVSVVSVVVNVVSVVVVVVVVVCVVVPPDDVVVVVVVVVVQVVLVVQCVVVVHDSVCSVVVVVVVVVVVVVVVVVVVVVVVVVVVVVVVVVVLQVVLVVVVVVCVVVQVVLQVQLLVQLCVLVQVQKGKGWDWAADPDPDRDPVGGTDIFIWMDSHHPDDTDGLVPDDDPLSSQSSVVSSCVSCVVVDPDPDDDGPNVCPPVDD

pLDDT: mean 86.21, std 11.96, range [35.12, 97.38]